Protein 3AHU (pdb70)

Radius of gyration: 18.05 Å; Cα contacts (8 Å, |Δi|>4): 441; chains: 3; bounding box: 58×35×24 Å

Nearest PDB structures (foldseek):
  3ahu-assembly1_B  TM=9.998E-01  e=1.181E-10  Bacillus subtilis
  6gwk-assembly1_C  TM=9.767E-01  e=4.363E-08  Caulobacter vibrioides CB15
  7og8-assembly1_A  TM=9.798E-01  e=1.655E-07  Neisseria meningitidis FAM18
  6gwk-assembly3_O  TM=9.754E-01  e=1.753E-07  Caulobacter vibrioides CB15
  7oh8-assembly1_B  TM=9.848E-01  e=3.515E-07  Neisseria meningitidis

Sequence (198 aa):
NIQDQFLNQIRKENTYVTVFLLNGFQLRGQVKGFDNFTVLLESEGKQQLIYKHAISTFAPQKNVQLNIQDQFLNQIRKENTYVTVFLLNGFQLRGQVKGFDNFTVLLESEGKQQLIYKHAISTFAPQKNVQLNIQDQFLNQIRKENTYVTVFLLNGFQLRGQVKGFDNFTVLLESEGKQQLIYKHAISTFAPQKNVQL

InterPro domains:
  IPR005001 RNA-binding protein Hfq [MF_00436] (2-64)
  IPR005001 RNA-binding protein Hfq [PF17209] (6-69)
  IPR005001 RNA-binding protein Hfq [PTHR34772] (2-71)
  IPR005001 RNA-binding protein Hfq [TIGR02383] (5-64)
  IPR005001 RNA-binding protein Hfq [cd01716] (5-64)
  IPR010920 LSM domain superfamily [SSF50182] (5-63)
  IPR047575 Sm domain [PS52002] (8-68)

Structure (mmCIF, N/CA/C/O backbone):
data_3AHU
#
_entry.id   3AHU
#
_cell.length_a   91.921
_cell.length_b   92.504
_cell.length_c   114.918
_cell.angle_alpha   90.00
_cell.angle_beta   90.00
_cell.angle_gamma   90.00
#
_symmetry.space_group_name_H-M   'F 2 2 2'
#
loop_
_entity.id
_entity.type
_entity.pdbx_description
1 polymer 'Protein hfq'
2 polymer "5'-R(*AP*GP*AP*GP*AP*G)-3'"
3 water water
#
loop_
_atom_site.group_PDB
_atom_site.id
_atom_site.type_symbol
_atom_site.label_atom_id
_atom_site.label_alt_id
_atom_site.label_comp_id
_atom_site.label_asym_id
_atom_site.label_entity_id
_atom_site.label_seq_id
_atom_site.pdbx_PDB_ins_code
_atom_site.Cartn_x
_atom_site.Cartn_y
_atom_site.Cartn_z
_atom_site.occupancy
_atom_site.B_iso_or_equiv
_atom_site.auth_seq_id
_atom_site.auth_comp_id
_atom_site.auth_asym_id
_atom_site.auth_atom_id
_atom_site.pdbx_PDB_model_num
ATOM 1 N N . ASN A 1 10 ? -64.931 5.149 -2.564 1.00 52.97 5 ASN A N 1
ATOM 2 C CA . ASN A 1 10 ? -64.120 4.409 -3.584 1.00 51.71 5 ASN A CA 1
ATOM 3 C C . ASN A 1 10 ? -64.938 4.280 -4.834 1.00 51.74 5 ASN A C 1
ATOM 4 O O . ASN A 1 10 ? -65.916 3.576 -4.856 1.00 50.89 5 ASN A O 1
ATOM 9 N N . ILE A 1 11 ? -64.605 5.033 -5.875 1.00 51.53 6 ILE A N 1
ATOM 10 C CA . ILE A 1 11 ? -65.341 4.883 -7.116 1.00 50.28 6 ILE A CA 1
ATOM 11 C C . ILE A 1 11 ? -65.128 3.607 -7.898 1.00 48.85 6 ILE A C 1
ATOM 12 O O . ILE A 1 11 ? -66.117 3.015 -8.418 1.00 48.64 6 ILE A O 1
ATOM 17 N N . GLN A 1 12 ? -63.895 3.120 -7.950 1.00 45.85 7 GLN A N 1
ATOM 18 C CA . GLN A 1 12 ? -63.579 1.913 -8.686 1.00 43.09 7 GLN A CA 1
ATOM 19 C C . GLN A 1 12 ? -64.388 0.752 -8.238 1.00 43.52 7 GLN A C 1
ATOM 20 O O . GLN A 1 12 ? -64.869 0.006 -9.032 1.00 43.66 7 GLN A O 1
ATOM 26 N N . ASP A 1 13 ? -64.492 0.559 -6.950 1.00 42.39 8 ASP A N 1
ATOM 27 C CA . ASP A 1 13 ? -65.137 -0.625 -6.467 1.00 44.37 8 ASP A CA 1
ATOM 28 C C . ASP A 1 13 ? -66.640 -0.505 -6.589 1.00 45.51 8 ASP A C 1
ATOM 29 O O . ASP A 1 13 ? -67.303 -1.473 -6.751 1.00 44.84 8 ASP A O 1
ATOM 34 N N . GLN A 1 14 ? -67.159 0.698 -6.502 1.00 45.54 9 GLN A N 1
ATOM 35 C CA . GLN A 1 14 ? -68.555 0.916 -6.678 1.00 48.27 9 GLN A CA 1
ATOM 36 C C . GLN A 1 14 ? -68.851 0.669 -8.105 1.00 48.49 9 GLN A C 1
ATOM 37 O O . GLN A 1 14 ? -69.666 -0.130 -8.433 1.00 48.85 9 GLN A O 1
ATOM 43 N N . PHE A 1 15 ? -68.191 1.420 -8.954 1.00 47.66 10 PHE A N 1
ATOM 44 C CA . PHE A 1 15 ? -68.364 1.290 -10.391 1.00 48.40 10 PHE A CA 1
ATOM 45 C C . PHE A 1 15 ? -68.368 -0.138 -10.891 1.00 49.47 10 PHE A C 1
ATOM 46 O O . PHE A 1 15 ? -69.215 -0.499 -11.760 1.00 50.52 10 PHE A O 1
ATOM 54 N N . LEU A 1 16 ? -67.463 -0.930 -10.321 1.00 49.03 11 LEU A N 1
ATOM 55 C CA . LEU A 1 16 ? -67.215 -2.260 -10.708 1.00 49.02 11 LEU A CA 1
ATOM 56 C C . LEU A 1 16 ? -68.118 -3.255 -9.996 1.00 50.60 11 LEU A C 1
ATOM 57 O O . LEU A 1 16 ? -68.508 -4.295 -10.571 1.00 49.38 11 LEU A O 1
ATOM 62 N N . ASN A 1 17 ? -68.477 -2.989 -8.754 1.00 51.59 12 ASN A N 1
ATOM 63 C CA . ASN A 1 17 ? -69.491 -3.880 -8.225 1.00 54.78 12 ASN A CA 1
ATOM 64 C C . ASN A 1 17 ? -70.912 -3.666 -8.863 1.00 55.47 12 ASN A C 1
ATOM 65 O O . ASN A 1 17 ? -71.623 -4.649 -9.127 1.00 54.29 12 ASN A O 1
ATOM 70 N N . GLN A 1 18 ? -71.240 -2.411 -9.182 1.00 57.55 13 GLN A N 1
ATOM 71 C CA . GLN A 1 18 ? -72.486 -2.061 -9.896 1.00 60.86 13 GLN A CA 1
ATOM 72 C C . GLN A 1 18 ? -72.614 -2.682 -11.296 1.00 61.66 13 GLN A C 1
ATOM 73 O O . GLN A 1 18 ? -73.714 -2.974 -11.682 1.00 62.53 13 GLN A O 1
ATOM 79 N N . ILE A 1 19 ? -71.514 -2.870 -12.039 1.00 61.67 14 ILE A N 1
ATOM 80 C CA . ILE A 1 19 ? -71.581 -3.462 -13.373 1.00 61.82 14 ILE A CA 1
ATOM 81 C C . ILE A 1 19 ? -71.579 -4.997 -13.293 1.00 61.58 14 ILE A C 1
ATOM 82 O O . ILE A 1 19 ? -72.134 -5.721 -14.129 1.00 60.89 14 ILE A O 1
ATOM 87 N N . ARG A 1 20 ? -71.060 -5.476 -12.184 1.00 63.32 15 ARG A N 1
ATOM 88 C CA . ARG A 1 20 ? -71.097 -6.861 -11.913 1.00 64.43 15 ARG A CA 1
ATOM 89 C C . ARG A 1 20 ? -72.565 -7.315 -11.523 1.00 65.23 15 ARG A C 1
ATOM 90 O O . ARG A 1 20 ? -73.070 -8.332 -12.062 1.00 65.95 15 ARG A O 1
ATOM 98 N N . LYS A 1 21 ? -73.191 -6.534 -10.626 1.00 64.32 16 LYS A N 1
ATOM 99 C CA . LYS A 1 21 ? -74.576 -6.625 -10.201 1.00 65.52 16 LYS A CA 1
ATOM 100 C C . LYS A 1 21 ? -75.591 -6.523 -11.375 1.00 66.13 16 LYS A C 1
ATOM 101 O O . LYS A 1 21 ? -76.278 -7.484 -11.678 1.00 67.04 16 LYS A O 1
ATOM 107 N N . GLU A 1 22 ? -75.709 -5.333 -11.964 1.00 66.01 17 GLU A N 1
ATOM 108 C CA . GLU A 1 22 ? -76.433 -5.120 -13.203 1.00 66.35 17 GLU A CA 1
ATOM 109 C C . GLU A 1 22 ? -76.183 -6.075 -14.391 1.00 66.57 17 GLU A C 1
ATOM 110 O O . GLU A 1 22 ? -77.009 -6.109 -15.354 1.00 66.57 17 GLU A O 1
ATOM 116 N N . ASN A 1 23 ? -75.057 -6.811 -14.357 1.00 66.47 18 ASN A N 1
ATOM 117 C CA . ASN A 1 23 ? -74.631 -7.740 -15.428 1.00 65.50 18 ASN A CA 1
ATOM 118 C C . ASN A 1 23 ? -74.452 -7.030 -16.712 1.00 63.57 18 ASN A C 1
ATOM 119 O O . ASN A 1 23 ? -74.700 -7.552 -17.752 1.00 63.98 18 ASN A O 1
ATOM 124 N N . THR A 1 24 ? -74.034 -5.805 -16.610 1.00 62.33 19 THR A N 1
ATOM 125 C CA . THR A 1 24 ? -73.781 -4.947 -17.742 1.00 60.71 19 THR A CA 1
ATOM 126 C C . THR A 1 24 ? -72.695 -5.451 -18.720 1.00 60.67 19 THR A C 1
ATOM 127 O O . THR A 1 24 ? -71.762 -6.152 -18.358 1.00 61.80 19 THR A O 1
ATOM 131 N N . TYR A 1 25 ? -72.912 -5.159 -19.993 1.00 60.58 20 TYR A N 1
ATOM 132 C CA . TYR A 1 25 ? -71.960 -5.402 -21.079 1.00 59.74 20 TYR A CA 1
ATOM 133 C C . TYR A 1 25 ? -70.958 -4.212 -21.058 1.00 57.74 20 TYR A C 1
ATOM 134 O O . TYR A 1 25 ? -71.340 -3.045 -21.012 1.00 54.83 20 TYR A O 1
ATOM 143 N N . VAL A 1 26 ? -69.658 -4.517 -21.010 1.00 55.36 21 VAL A N 1
ATOM 144 C CA . VAL A 1 26 ? -68.760 -3.404 -20.880 1.00 53.94 21 VAL A CA 1
ATOM 145 C C . VAL A 1 26 ? -67.808 -3.687 -21.950 1.00 52.64 21 VAL A C 1
ATOM 146 O O . VAL A 1 26 ? -67.606 -4.846 -22.235 1.00 52.31 21 VAL A O 1
ATOM 150 N N . THR A 1 27 ? -67.290 -2.625 -22.586 1.00 51.65 22 THR A N 1
ATOM 151 C CA . THR A 1 27 ? -66.105 -2.759 -23.348 1.00 51.53 22 THR A CA 1
ATOM 152 C C . THR A 1 27 ? -64.918 -2.449 -22.376 1.00 49.29 22 THR A C 1
ATOM 153 O O . THR A 1 27 ? -64.950 -1.479 -21.608 1.00 49.39 22 THR A O 1
ATOM 157 N N . VAL A 1 28 ? -63.937 -3.339 -22.361 1.00 47.55 23 VAL A N 1
ATOM 158 C CA . VAL A 1 28 ? -62.694 -3.138 -21.674 1.00 45.98 23 VAL A CA 1
ATOM 159 C C . VAL A 1 28 ? -61.654 -2.918 -22.717 1.00 44.60 23 VAL A C 1
ATOM 160 O O . VAL A 1 28 ? -61.340 -3.851 -23.467 1.00 45.72 23 VAL A O 1
ATOM 164 N N . PHE A 1 29 ? -61.149 -1.708 -22.828 1.00 43.12 24 PHE A N 1
ATOM 165 C CA . PHE A 1 29 ? -60.036 -1.410 -23.706 1.00 42.80 24 PHE A CA 1
ATOM 166 C C . PHE A 1 29 ? -58.806 -1.703 -22.897 1.00 42.69 24 PHE A C 1
ATOM 167 O O . PHE A 1 29 ? -58.746 -1.280 -21.707 1.00 42.60 24 PHE A O 1
ATOM 175 N N . LEU A 1 30 ? -57.846 -2.391 -23.521 1.00 40.64 25 LEU A N 1
ATOM 176 C CA . LEU A 1 30 ? -56.627 -2.808 -22.891 1.00 41.42 25 LEU A CA 1
ATOM 177 C C . LEU A 1 30 ? -55.638 -1.718 -23.184 1.00 41.97 25 LEU A C 1
ATOM 178 O O . LEU A 1 30 ? -55.938 -0.786 -23.968 1.00 41.60 25 LEU A O 1
ATOM 183 N N . LEU A 1 31 ? -54.504 -1.788 -22.516 1.00 41.92 26 LEU A N 1
ATOM 184 C CA . LEU A 1 31 ? -53.417 -0.784 -22.758 1.00 44.49 26 LEU A CA 1
ATOM 185 C C . LEU A 1 31 ? -52.911 -0.810 -24.222 1.00 45.55 26 LEU A C 1
ATOM 186 O O . LEU A 1 31 ? -52.452 0.211 -24.755 1.00 45.03 26 LEU A O 1
ATOM 191 N N . ASN A 1 32 ? -52.983 -1.958 -24.881 1.00 47.32 27 ASN A N 1
ATOM 192 C CA . ASN A 1 32 ? -52.579 -2.003 -26.252 1.00 49.63 27 ASN A CA 1
ATOM 193 C C . ASN A 1 32 ? -53.602 -1.533 -27.285 1.00 52.04 27 ASN A C 1
ATOM 194 O O . ASN A 1 32 ? -53.261 -1.470 -28.475 1.00 54.32 27 ASN A O 1
ATOM 199 N N . GLY A 1 33 ? -54.855 -1.220 -26.865 1.00 52.07 28 GLY A N 1
ATOM 200 C CA . GLY A 1 33 ? -55.899 -0.834 -27.777 1.00 51.73 28 GLY A CA 1
ATOM 201 C C . GLY A 1 33 ? -56.896 -1.968 -27.941 1.00 52.94 28 GLY A C 1
ATOM 202 O O . GLY A 1 33 ? -58.027 -1.732 -28.431 1.00 53.57 28 GLY A O 1
ATOM 203 N N . PHE A 1 34 ? -56.517 -3.195 -27.537 1.00 51.12 29 PHE A N 1
ATOM 204 C CA . PHE A 1 34 ? -57.351 -4.323 -27.773 1.00 51.06 29 PHE A CA 1
ATOM 205 C C . PHE A 1 34 ? -58.652 -4.151 -27.091 1.00 52.29 29 PHE A C 1
ATOM 206 O O . PHE A 1 34 ? -58.678 -3.533 -26.076 1.00 54.06 29 PHE A O 1
ATOM 214 N N . GLN A 1 35 ? -59.732 -4.713 -27.586 1.00 53.14 30 GLN A N 1
ATOM 215 C CA . GLN A 1 35 ? -61.008 -4.532 -26.953 1.00 54.23 30 GLN A CA 1
ATOM 216 C C . GLN A 1 35 ? -61.650 -5.843 -26.597 1.00 55.71 30 GLN A C 1
ATOM 217 O O . GLN A 1 35 ? -61.710 -6.738 -27.401 1.00 56.81 30 GLN A O 1
ATOM 223 N N . LEU A 1 36 ? -62.138 -5.955 -25.385 1.00 54.50 31 LEU A N 1
ATOM 224 C CA . LEU A 1 36 ? -62.847 -7.121 -24.999 1.00 54.81 31 LEU A CA 1
ATOM 225 C C . LEU A 1 36 ? -64.190 -6.625 -24.611 1.00 54.98 31 LEU A C 1
ATOM 226 O O . LEU A 1 36 ? -64.357 -5.465 -24.399 1.00 54.38 31 LEU A O 1
ATOM 231 N N . ARG A 1 37 ? -65.123 -7.546 -24.508 1.00 54.10 32 ARG A N 1
ATOM 232 C CA . ARG A 1 37 ? -66.466 -7.266 -24.150 1.00 53.79 32 ARG A CA 1
ATOM 233 C C . ARG A 1 37 ? -67.042 -8.482 -23.460 1.00 52.10 32 ARG A C 1
ATOM 234 O O . ARG A 1 37 ? -66.746 -9.594 -23.806 1.00 51.82 32 ARG A O 1
ATOM 242 N N . GLY A 1 38 ? -67.850 -8.270 -22.450 1.00 50.09 33 GLY A N 1
ATOM 243 C CA . GLY A 1 38 ? -68.402 -9.381 -21.760 1.00 47.78 33 GLY A CA 1
ATOM 244 C C . GLY A 1 38 ? -68.907 -8.795 -20.507 1.00 47.92 33 GLY A C 1
ATOM 245 O O . GLY A 1 38 ? -69.158 -7.632 -20.415 1.00 48.44 33 GLY A O 1
ATOM 246 N N . GLN A 1 39 ? -69.044 -9.613 -19.514 1.00 47.90 34 GLN A N 1
ATOM 247 C CA . GLN A 1 39 ? -69.563 -9.083 -18.300 1.00 49.49 34 GLN A CA 1
ATOM 248 C C . GLN A 1 39 ? -68.605 -9.507 -17.187 1.00 47.81 34 GLN A C 1
ATOM 249 O O . GLN A 1 39 ? -67.990 -10.609 -17.194 1.00 47.99 34 GLN A O 1
ATOM 255 N N . VAL A 1 40 ? -68.491 -8.617 -16.242 1.00 47.51 35 VAL A N 1
ATOM 256 C CA . VAL A 1 40 ? -67.703 -8.863 -15.027 1.00 46.57 35 VAL A CA 1
ATOM 257 C C . VAL A 1 40 ? -68.285 -9.950 -14.099 1.00 46.09 35 VAL A C 1
ATOM 258 O O . VAL A 1 40 ? -69.315 -9.686 -13.514 1.00 44.54 35 VAL A O 1
ATOM 262 N N . LYS A 1 41 ? -67.582 -11.045 -13.820 1.00 45.28 36 LYS A N 1
ATOM 263 C CA . LYS A 1 41 ? -68.000 -11.955 -12.742 1.00 47.40 36 LYS A CA 1
ATOM 264 C C . LYS A 1 41 ? -67.400 -11.894 -11.322 1.00 47.00 36 LYS A C 1
ATOM 265 O O . LYS A 1 41 ? -67.752 -12.740 -10.470 1.00 46.21 36 LYS A O 1
ATOM 271 N N . GLY A 1 42 ? -66.528 -10.914 -11.063 1.00 47.69 37 GLY A N 1
ATOM 272 C CA . GLY A 1 42 ? -65.675 -10.850 -9.810 1.00 45.43 37 GLY A CA 1
ATOM 273 C C . GLY A 1 42 ? -64.502 -9.889 -10.115 1.00 45.59 37 GLY A C 1
ATOM 274 O O . GLY A 1 42 ? -64.154 -9.657 -11.289 1.00 44.41 37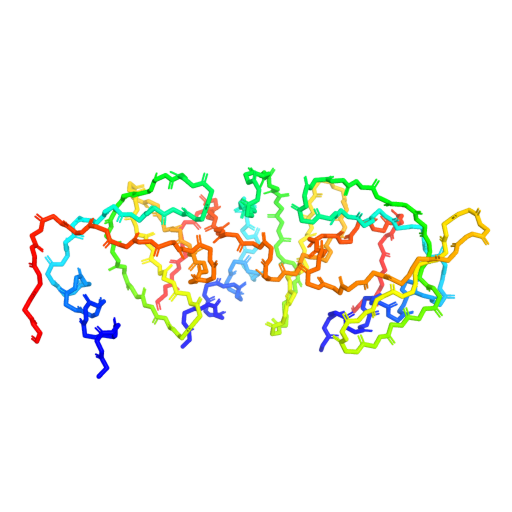 GLY A O 1
ATOM 275 N N . PHE A 1 43 ? -63.959 -9.325 -9.056 1.00 46.05 38 PHE A N 1
ATOM 276 C CA . PHE A 1 43 ? -62.706 -8.637 -9.071 1.00 44.86 38 PHE A CA 1
ATOM 277 C C . PHE A 1 43 ? -61.999 -8.745 -7.734 1.00 42.67 38 PHE A C 1
ATOM 278 O O . PHE A 1 43 ? -62.575 -9.110 -6.768 1.00 41.36 38 PHE A O 1
ATOM 286 N N . ASP A 1 44 ? -60.716 -8.477 -7.722 1.00 38.91 39 ASP A N 1
ATOM 287 C CA . ASP A 1 44 ? -59.983 -8.286 -6.502 1.00 35.93 39 ASP A CA 1
ATOM 288 C C . ASP A 1 44 ? -59.144 -7.044 -6.668 1.00 33.51 39 ASP A C 1
ATOM 289 O O . ASP A 1 44 ? -59.434 -6.276 -7.523 1.00 32.61 39 ASP A O 1
ATOM 294 N N . ASN A 1 45 ? -58.143 -6.829 -5.834 1.00 34.37 40 ASN A N 1
ATOM 295 C CA . ASN A 1 45 ? -57.388 -5.592 -5.902 1.00 34.42 40 ASN A CA 1
ATOM 296 C C . ASN A 1 45 ? -56.479 -5.547 -7.096 1.00 30.89 40 ASN A C 1
ATOM 297 O O . ASN A 1 45 ? -56.064 -4.526 -7.500 1.00 31.97 40 ASN A O 1
ATOM 302 N N . PHE A 1 46 ? -56.178 -6.678 -7.684 1.00 28.85 41 PHE A N 1
ATOM 303 C CA . PHE A 1 46 ? -55.286 -6.770 -8.821 1.00 29.92 41 PHE A CA 1
ATOM 304 C C . PHE A 1 46 ? -55.890 -7.235 -10.168 1.00 31.70 41 PHE A C 1
ATOM 305 O O . PHE A 1 46 ? -55.338 -6.991 -11.187 1.00 29.52 41 PHE A O 1
ATOM 313 N N . THR A 1 47 ? -57.000 -7.938 -10.129 1.00 28.48 42 THR A N 1
ATOM 314 C CA . THR A 1 47 ? -57.601 -8.595 -11.273 1.00 30.78 42 THR A CA 1
ATOM 315 C C . THR A 1 47 ? -59.148 -8.297 -11.415 1.00 32.90 42 THR A C 1
ATOM 316 O O . THR A 1 47 ? -59.822 -7.900 -10.416 1.00 30.89 42 THR A O 1
ATOM 320 N N . VAL A 1 48 ? -59.632 -8.423 -12.689 1.00 36.81 43 VAL A N 1
ATOM 321 C CA . VAL A 1 48 ? -61.049 -8.459 -13.133 1.00 37.07 43 VAL A CA 1
ATOM 322 C C . VAL A 1 48 ? -61.341 -9.871 -13.823 1.00 40.92 43 VAL A C 1
ATOM 323 O O . VAL A 1 48 ? -60.604 -10.337 -14.701 1.00 39.71 43 VAL A O 1
ATOM 327 N N . LEU A 1 49 ? 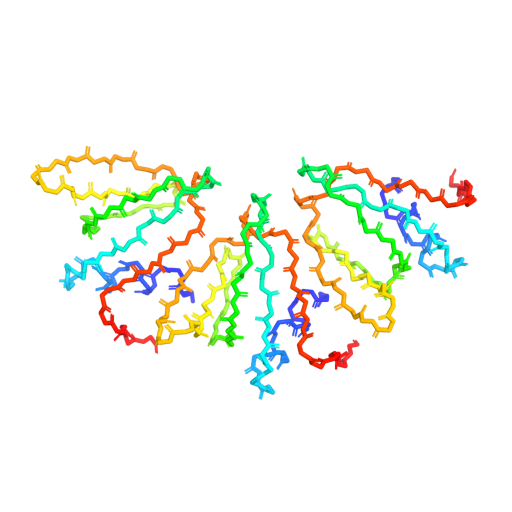-62.326 -10.625 -13.351 1.00 43.73 44 LEU A N 1
ATOM 328 C CA . LEU A 1 49 ? -62.790 -11.847 -14.130 1.00 46.59 44 LEU A CA 1
ATOM 329 C C . LEU A 1 49 ? -63.933 -11.453 -15.072 1.00 49.02 44 LEU A C 1
ATOM 330 O O . LEU A 1 49 ? -64.981 -10.902 -14.693 1.00 49.01 44 LEU A O 1
ATOM 335 N N . LEU A 1 50 ? -63.631 -11.579 -16.347 1.00 51.35 45 LEU A N 1
ATOM 336 C CA . LEU A 1 50 ? -64.586 -11.203 -17.349 1.00 54.86 45 LEU A CA 1
ATOM 337 C C . LEU A 1 50 ? -65.082 -12.488 -18.033 1.00 58.18 45 LEU A C 1
ATOM 338 O O . LEU A 1 50 ? -64.262 -13.347 -18.376 1.00 59.15 45 LEU A O 1
ATOM 343 N N . GLU A 1 51 ? -66.410 -12.653 -18.173 1.00 61.12 46 GLU A N 1
ATOM 344 C CA . GLU A 1 51 ? -66.966 -13.650 -19.147 1.00 63.58 46 GLU A CA 1
ATOM 345 C C . GLU A 1 51 ? -67.268 -12.928 -20.439 1.00 64.65 46 GLU A C 1
ATOM 346 O O . GLU A 1 51 ? -67.885 -11.839 -20.472 1.00 64.79 46 GLU A O 1
ATOM 352 N N . SER A 1 52 ? -66.738 -13.498 -21.493 1.00 66.25 47 SER A N 1
ATOM 353 C CA . SER A 1 52 ? -66.843 -12.971 -22.822 1.00 68.23 47 SER A CA 1
ATOM 354 C C . SER A 1 52 ? -67.064 -14.149 -23.733 1.00 68.83 47 SER A C 1
ATOM 355 O O . SER A 1 52 ? -66.139 -14.767 -24.195 1.00 68.64 47 SER A O 1
ATOM 358 N N . GLU A 1 53 ? -68.314 -14.468 -23.974 1.00 69.90 48 GLU A N 1
ATOM 359 C CA . GLU A 1 53 ? -68.634 -15.615 -24.791 1.00 71.41 48 GLU A CA 1
ATOM 360 C C . GLU A 1 53 ? -68.300 -16.878 -24.044 1.00 71.53 48 GLU A C 1
ATOM 361 O O . GLU A 1 53 ? -67.315 -17.503 -24.309 1.00 72.65 48 GLU A O 1
ATOM 367 N N . GLY A 1 54 ? -69.149 -17.222 -23.095 1.00 70.42 49 GLY A N 1
ATOM 368 C CA . GLY A 1 54 ? -68.979 -18.386 -22.277 1.00 68.12 49 GLY A CA 1
ATOM 369 C C . GLY A 1 54 ? -67.602 -18.609 -21.748 1.00 66.52 49 GLY A C 1
ATOM 370 O O . GLY A 1 54 ? -67.398 -19.521 -20.993 1.00 66.22 49 GLY A O 1
ATOM 371 N N . LYS A 1 55 ? -66.640 -17.801 -22.137 1.00 65.38 50 LYS A N 1
ATOM 372 C CA . LYS A 1 55 ? -65.329 -18.014 -21.561 1.00 64.87 50 LYS A CA 1
ATOM 373 C C . LYS A 1 55 ? -64.977 -17.018 -20.487 1.00 62.40 50 LYS A C 1
ATOM 374 O O . LYS A 1 55 ? -65.257 -15.857 -20.600 1.00 61.24 50 LYS A O 1
ATOM 380 N N . GLN A 1 56 ? -64.365 -17.516 -19.438 1.00 60.85 51 GLN A N 1
ATOM 381 C CA . GLN A 1 56 ? -63.802 -16.672 -18.358 1.00 59.89 51 GLN A CA 1
ATOM 382 C C . GLN A 1 56 ? -62.424 -16.178 -18.768 1.00 57.60 51 GLN A C 1
ATOM 383 O O . GLN A 1 56 ? -61.554 -17.021 -19.103 1.00 58.39 51 GLN A O 1
ATOM 389 N N . GLN A 1 57 ? -62.192 -14.867 -18.766 1.00 53.44 52 GLN A N 1
ATOM 390 C CA . GLN A 1 57 ? -60.787 -14.358 -18.857 1.00 50.82 52 GLN A CA 1
ATOM 391 C C . GLN A 1 57 ? -60.377 -13.548 -17.597 1.00 48.18 52 GLN A C 1
ATOM 392 O O . GLN A 1 57 ? -61.114 -12.646 -17.218 1.00 44.34 52 GLN A O 1
ATOM 398 N N . LEU A 1 58 ? -59.255 -13.936 -16.954 1.00 43.14 53 LEU A N 1
ATOM 399 C CA . LEU A 1 58 ? -58.701 -13.208 -15.794 1.00 40.28 53 LEU A CA 1
ATOM 400 C C . LEU A 1 58 ? -57.850 -12.137 -16.357 1.00 37.30 53 LEU A C 1
ATOM 401 O O . LEU A 1 58 ? -56.870 -12.475 -16.940 1.00 34.14 53 LEU A O 1
ATOM 406 N N . ILE A 1 59 ? -58.255 -10.877 -16.251 1.00 36.16 54 ILE A N 1
ATOM 407 C CA . ILE A 1 59 ? -57.451 -9.744 -16.779 1.00 35.36 54 ILE A CA 1
ATOM 408 C C . ILE A 1 59 ? -56.774 -9.074 -15.546 1.00 35.05 54 ILE A C 1
ATOM 409 O O . ILE A 1 59 ? -57.469 -8.759 -14.593 1.00 35.79 54 ILE A O 1
ATOM 414 N N . TYR A 1 60 ? -55.528 -8.696 -15.647 1.00 33.84 55 TYR A N 1
ATOM 415 C CA . TYR A 1 60 ? -54.907 -7.861 -14.646 1.00 32.45 55 TYR A CA 1
ATOM 416 C C . TYR A 1 60 ? -55.315 -6.430 -14.766 1.00 31.34 55 TYR A C 1
ATOM 417 O O . TYR A 1 60 ? -55.346 -5.926 -15.829 1.00 31.60 55 TYR A O 1
ATOM 426 N N . LYS A 1 61 ? -55.596 -5.751 -13.674 1.00 29.45 56 LYS A N 1
ATOM 427 C CA . LYS A 1 61 ? -55.937 -4.300 -13.812 1.00 29.65 56 LYS A CA 1
ATOM 428 C C . LYS A 1 61 ? -54.826 -3.509 -14.392 1.00 29.79 56 LYS A C 1
ATOM 429 O O . LYS A 1 61 ? -55.037 -2.516 -15.131 1.00 29.69 56 LYS A O 1
ATOM 435 N N . HIS A 1 62 ? -53.592 -3.982 -14.201 1.00 29.35 57 HIS A N 1
ATOM 436 C CA . HIS A 1 62 ? -52.445 -3.203 -14.821 1.00 27.32 57 HIS A CA 1
ATOM 437 C C . HIS A 1 62 ? -52.491 -3.290 -16.299 1.00 27.18 57 HIS A C 1
ATOM 438 O O . HIS A 1 62 ? -51.861 -2.488 -17.012 1.00 27.49 57 HIS A O 1
ATOM 445 N N . ALA A 1 63 ? -53.310 -4.181 -16.885 1.00 28.63 58 ALA A N 1
ATOM 446 C CA . ALA A 1 63 ? -53.277 -4.190 -18.384 1.00 28.67 58 ALA A CA 1
ATOM 447 C C . ALA A 1 63 ? -54.498 -3.443 -18.972 1.00 29.05 58 ALA A C 1
ATOM 448 O O . ALA A 1 63 ? -54.729 -3.506 -20.160 1.00 29.31 58 ALA A O 1
ATOM 450 N N . ILE A 1 64 ? -55.371 -2.964 -18.110 1.00 29.65 59 ILE A N 1
ATOM 451 C CA . ILE A 1 64 ? -56.606 -2.270 -18.495 1.00 31.91 59 ILE A CA 1
ATOM 452 C C . ILE A 1 64 ? -56.391 -0.816 -18.552 1.00 31.62 59 ILE A C 1
ATOM 453 O O . ILE A 1 64 ? -55.673 -0.209 -17.696 1.00 33.61 59 ILE A O 1
ATOM 458 N N . SER A 1 65 ? -56.930 -0.224 -19.605 1.00 32.65 60 SER A N 1
ATOM 459 C CA . SER A 1 65 ? -56.979 1.187 -19.766 1.00 36.35 60 SER A CA 1
ATOM 460 C C . SER A 1 65 ? -58.357 1.828 -19.213 1.00 38.41 60 SER A C 1
ATOM 461 O O . SER A 1 65 ? -58.362 2.719 -18.270 1.00 35.99 60 SER A O 1
ATOM 464 N N . THR A 1 66 ? -59.488 1.351 -19.805 1.00 40.47 61 THR A N 1
ATOM 465 C CA . THR A 1 66 ? -60.835 2.000 -19.714 1.00 40.72 61 THR A CA 1
ATOM 466 C C . THR A 1 66 ? -61.909 0.904 -19.709 1.00 40.94 61 THR A C 1
ATOM 467 O O . THR A 1 66 ? -61.799 -0.053 -20.462 1.00 39.21 61 THR A O 1
ATOM 471 N N . PHE A 1 67 ? -62.882 0.992 -18.806 1.00 42.25 62 PHE A N 1
ATOM 472 C CA . PHE A 1 67 ? -64.082 0.146 -18.864 1.00 44.01 62 PHE A CA 1
ATOM 473 C C . PHE A 1 67 ? -65.163 1.060 -19.459 1.00 47.28 62 PHE A C 1
ATOM 474 O O . PHE A 1 67 ? -65.467 2.071 -18.847 1.00 46.82 62 PHE A O 1
ATOM 482 N N . ALA A 1 68 ? -65.703 0.747 -20.652 1.00 49.82 63 ALA A N 1
ATOM 483 C CA . ALA A 1 68 ? -66.869 1.599 -21.257 1.00 51.30 63 ALA A CA 1
ATOM 484 C C . ALA A 1 68 ? -68.115 0.720 -21.180 1.00 53.03 63 ALA A C 1
ATOM 485 O O . ALA A 1 68 ? -68.197 -0.361 -21.878 1.00 52.77 63 ALA A O 1
ATOM 487 N N . PRO A 1 69 ? -69.006 1.054 -20.268 1.00 54.47 64 PRO A N 1
ATOM 488 C CA . PRO A 1 69 ? -70.137 0.200 -19.997 1.00 56.57 64 PRO A CA 1
ATOM 489 C C . PRO A 1 69 ? -71.265 0.582 -20.941 1.00 57.83 64 PRO A C 1
ATOM 490 O O . PRO A 1 69 ? -71.167 1.584 -21.598 1.00 58.08 64 PRO A O 1
ATOM 494 N N . GLN A 1 70 ? -72.309 -0.223 -21.016 1.00 60.06 65 GLN A N 1
ATOM 495 C CA . GLN A 1 70 ? -73.395 0.032 -21.963 1.00 62.72 65 GLN A CA 1
ATOM 496 C C . GLN A 1 70 ? -74.527 0.877 -21.434 1.00 64.18 65 GLN A C 1
ATOM 497 O O . GLN A 1 70 ? -75.098 1.646 -22.176 1.00 65.46 65 GLN A O 1
A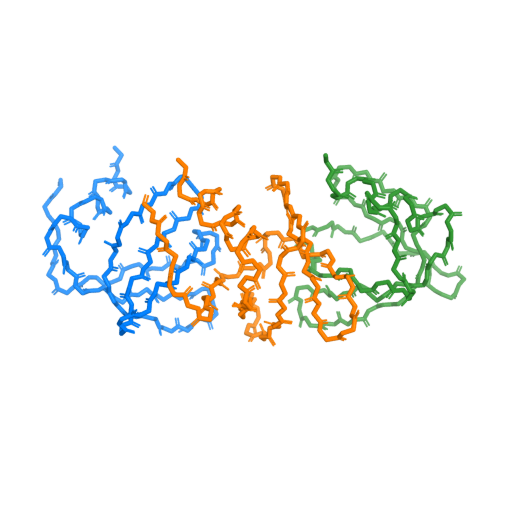TOM 503 N N . LYS A 1 71 ? -74.823 0.780 -20.152 1.00 65.67 66 LYS A N 1
ATOM 504 C CA . LYS A 1 71 ? -75.617 1.812 -19.531 1.00 67.31 66 LYS A CA 1
ATOM 505 C C . LYS A 1 71 ? -74.810 2.375 -18.389 1.00 68.27 66 LYS A C 1
ATOM 506 O O . LYS A 1 71 ? -74.218 1.638 -17.638 1.00 67.65 66 LYS A O 1
ATOM 512 N N . ASN A 1 72 ? -74.774 3.696 -18.326 1.00 69.02 67 ASN A N 1
ATOM 513 C CA . ASN A 1 72 ? -74.075 4.448 -17.323 1.00 69.40 67 ASN A CA 1
ATOM 514 C C . ASN A 1 72 ? -74.415 3.812 -15.971 1.00 70.16 67 ASN A C 1
ATOM 515 O O . ASN A 1 72 ? 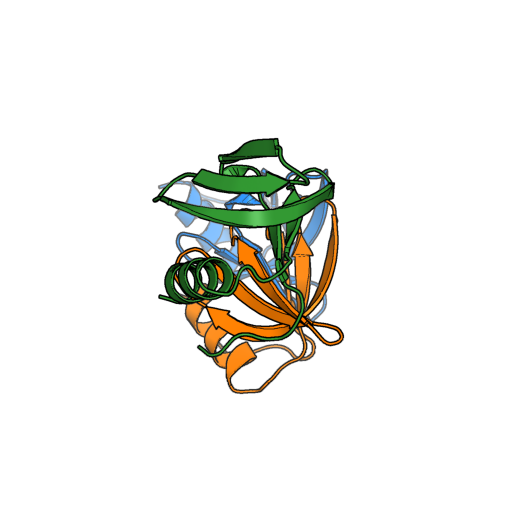-75.380 3.054 -15.907 1.00 70.16 67 ASN A O 1
ATOM 520 N N . VAL A 1 73 ? -73.607 4.048 -14.926 1.00 71.40 68 VAL A N 1
ATOM 521 C CA . VAL A 1 73 ? -73.768 3.377 -13.585 1.00 72.46 68 VAL A CA 1
ATOM 522 C C . VAL A 1 73 ? -74.161 4.3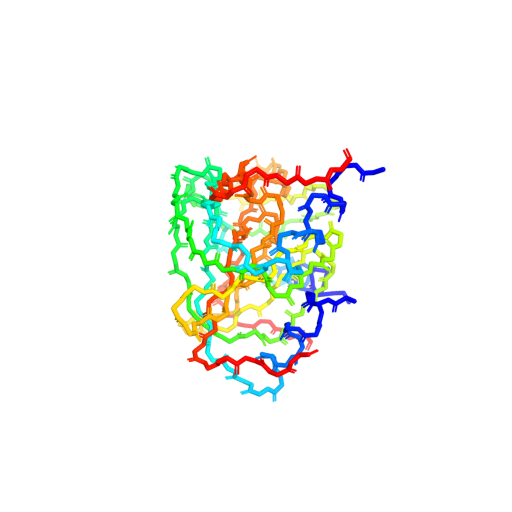90 -12.515 1.00 73.58 68 VAL A C 1
ATOM 523 O O . VAL A 1 73 ? -73.764 5.550 -12.622 1.00 74.13 68 VAL A O 1
ATOM 527 N N . GLN A 1 74 ? -74.932 3.959 -11.497 1.00 74.69 69 GLN A N 1
ATOM 528 C CA . GLN A 1 74 ? -75.318 4.814 -10.329 1.00 75.19 69 GLN A CA 1
ATOM 529 C C . GLN A 1 74 ? -74.355 4.700 -9.162 1.00 75.02 69 GLN A C 1
ATOM 530 O O . GLN A 1 74 ? -74.287 3.647 -8.536 1.00 74.64 69 GLN A O 1
ATOM 536 N N . LEU A 1 75 ? -73.678 5.798 -8.822 1.00 75.44 70 LEU A N 1
ATOM 537 C CA . LEU A 1 75 ? -72.711 5.821 -7.695 1.00 75.89 70 LEU A CA 1
ATOM 538 C C . LEU A 1 75 ? -72.560 7.187 -6.941 1.00 75.66 70 LEU A C 1
ATOM 539 O O . LEU A 1 75 ? -72.769 8.201 -7.640 1.00 74.60 70 LEU A O 1
ATOM 544 N N . ASN B 1 10 ? -59.784 -13.353 -2.784 1.00 50.16 5 ASN B N 1
ATOM 545 C CA . ASN B 1 10 ? -58.791 -13.370 -3.834 1.00 49.39 5 ASN B CA 1
ATOM 546 C C . ASN B 1 10 ? -59.238 -14.282 -5.043 1.00 48.91 5 ASN B C 1
ATOM 547 O O . ASN B 1 10 ? -59.013 -15.399 -5.053 1.00 49.15 5 ASN B O 1
ATOM 552 N N . ILE B 1 11 ? -59.835 -13.752 -6.068 1.00 47.68 6 ILE B N 1
ATOM 553 C CA . ILE B 1 11 ? -59.975 -14.502 -7.299 1.00 48.10 6 ILE B CA 1
ATOM 554 C C . ILE B 1 11 ? -58.659 -14.958 -7.928 1.00 46.36 6 ILE B C 1
ATOM 555 O O . ILE B 1 11 ? -58.548 -16.096 -8.353 1.00 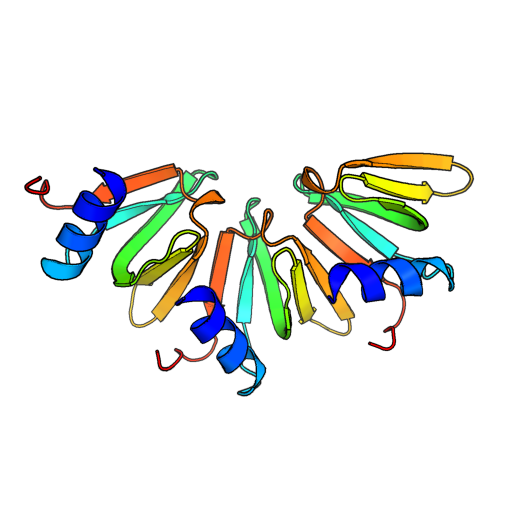44.29 6 ILE B O 1
ATOM 560 N N . GLN B 1 12 ? -57.691 -14.074 -8.054 1.00 43.55 7 GLN B N 1
ATOM 561 C CA . GLN B 1 12 ? -56.502 -14.380 -8.799 1.00 42.43 7 GLN B CA 1
ATOM 562 C C . GLN B 1 12 ? -55.928 -15.667 -8.324 1.00 42.97 7 GLN B C 1
ATOM 563 O O . GLN B 1 12 ? -55.526 -16.488 -9.084 1.00 44.19 7 GLN B O 1
ATOM 569 N N . ASP B 1 13 ? -55.857 -15.823 -7.030 1.00 42.57 8 ASP B N 1
ATOM 570 C CA . ASP B 1 13 ? -55.254 -16.994 -6.490 1.00 43.67 8 ASP B CA 1
ATOM 571 C C . ASP B 1 13 ? -56.137 -18.237 -6.609 1.00 44.20 8 ASP B C 1
ATOM 572 O O . ASP B 1 13 ? -55.654 -19.300 -6.833 1.00 43.49 8 ASP B O 1
ATOM 577 N N . GLN B 1 14 ? -57.436 -18.066 -6.499 1.00 44.74 9 GLN B N 1
ATOM 578 C CA . GLN B 1 14 ? -58.372 -19.129 -6.791 1.00 48.09 9 GLN B CA 1
ATOM 579 C C . GLN B 1 14 ? -58.105 -19.575 -8.207 1.00 48.63 9 GLN B C 1
ATOM 580 O O . GLN B 1 14 ? -57.551 -20.615 -8.456 1.00 49.65 9 GLN B O 1
ATOM 586 N N . PHE B 1 15 ? -58.473 -18.735 -9.139 1.00 48.35 10 PHE B N 1
ATOM 587 C CA . PHE B 1 15 ? -58.219 -18.987 -10.530 1.00 48.23 10 PHE B CA 1
ATOM 588 C C . PHE B 1 15 ? -56.942 -19.785 -10.786 1.00 49.05 10 PHE B C 1
ATOM 589 O O . PHE B 1 15 ? -57.009 -20.990 -11.208 1.00 50.06 10 PHE B O 1
ATOM 597 N N . LEU B 1 16 ? -55.789 -19.170 -10.521 1.00 47.24 11 LEU B N 1
ATOM 598 C CA . LEU B 1 16 ? -54.465 -19.752 -10.784 1.00 46.38 11 LEU B CA 1
ATOM 599 C C . LEU B 1 16 ? -54.056 -21.050 -10.079 1.00 47.10 11 LEU B C 1
ATOM 600 O O . LEU B 1 16 ? -53.351 -21.912 -10.677 1.00 43.17 11 LEU B O 1
ATOM 605 N N . ASN B 1 17 ? -54.380 -21.180 -8.804 1.00 49.81 12 ASN B N 1
ATOM 606 C CA . ASN B 1 17 ? -54.159 -22.506 -8.147 1.00 54.41 12 ASN B CA 1
ATOM 607 C C . ASN B 1 17 ? -54.993 -23.710 -8.730 1.00 54.93 12 ASN B C 1
ATOM 608 O O . ASN B 1 17 ? -54.583 -24.865 -8.616 1.00 55.39 12 ASN B O 1
ATOM 613 N N . GLN B 1 18 ? -56.156 -23.437 -9.281 1.00 56.11 13 GLN B N 1
ATOM 614 C CA . GLN B 1 18 ? -56.969 -24.474 -9.851 1.00 58.39 13 GLN B CA 1
ATOM 615 C C . GLN B 1 18 ? -56.363 -24.829 -11.159 1.00 59.00 13 GLN B C 1
ATOM 616 O O . GLN B 1 18 ? -56.003 -25.955 -11.365 1.00 58.85 13 GLN B O 1
ATOM 622 N N . ILE B 1 19 ? -56.229 -23.832 -12.015 1.00 58.62 14 ILE B N 1
ATOM 623 C CA . ILE B 1 19 ? -55.623 -23.976 -13.300 1.00 59.14 14 ILE B CA 1
ATOM 624 C C . ILE B 1 19 ? -54.307 -24.690 -13.078 1.00 60.24 14 ILE B C 1
ATOM 625 O O . ILE B 1 19 ? -53.770 -25.326 -13.932 1.00 59.90 14 ILE B O 1
ATOM 630 N N . ARG B 1 20 ? -53.797 -24.624 -11.886 1.00 60.87 15 ARG B N 1
ATOM 631 C CA . ARG B 1 20 ? -52.540 -25.293 -11.630 1.00 62.75 15 ARG B CA 1
ATOM 632 C C . ARG B 1 20 ? -52.726 -26.743 -11.240 1.00 63.71 15 ARG B C 1
ATOM 633 O O . ARG B 1 20 ? -51.956 -27.588 -11.646 1.00 62.41 15 ARG B O 1
ATOM 641 N N . LYS B 1 21 ? -53.731 -27.038 -10.438 1.00 63.88 16 LYS B N 1
ATOM 642 C CA . LYS B 1 21 ? -53.829 -28.396 -9.973 1.00 66.32 16 LYS B CA 1
ATOM 643 C C . LYS B 1 21 ? -54.765 -29.293 -10.792 1.00 65.88 16 LYS B C 1
ATOM 644 O O . LYS B 1 21 ? -54.796 -30.467 -10.600 1.00 67.23 16 LYS B O 1
ATOM 650 N N . GLU B 1 22 ? -55.476 -28.698 -11.733 1.00 65.05 17 GLU B N 1
ATOM 651 C CA . GLU B 1 22 ? -56.277 -29.369 -12.724 1.00 64.72 17 GLU B CA 1
ATOM 652 C C . GLU B 1 22 ? -55.533 -29.382 -14.037 1.00 64.43 17 GLU B C 1
ATOM 653 O O . GLU B 1 22 ? -56.085 -29.707 -15.066 1.00 62.92 17 GLU B O 1
ATOM 659 N N . ASN B 1 23 ? -54.274 -28.982 -13.983 1.00 63.39 18 ASN B N 1
ATOM 660 C CA . ASN B 1 23 ? -53.354 -29.007 -15.147 1.00 62.69 18 ASN B CA 1
ATOM 661 C C . ASN B 1 23 ? -53.882 -28.453 -16.444 1.00 61.69 18 ASN B C 1
ATOM 662 O O . ASN B 1 23 ? -53.550 -28.927 -17.517 1.00 61.92 18 ASN B O 1
ATOM 667 N N . THR B 1 24 ? -54.744 -27.448 -16.320 1.00 60.76 19 THR B N 1
ATOM 668 C CA . THR B 1 24 ? -55.439 -26.880 -17.438 1.00 59.01 19 THR B CA 1
ATOM 669 C C . THR B 1 24 ? -54.407 -26.274 -18.373 1.00 58.96 19 THR B C 1
ATOM 670 O O . THR B 1 24 ? -53.316 -25.747 -17.960 1.00 59.63 19 THR B O 1
ATOM 674 N N . TYR B 1 25 ? -54.697 -26.384 -19.647 1.00 56.45 20 TYR B N 1
ATOM 675 C CA . TYR B 1 25 ? -53.907 -25.649 -20.573 1.00 54.19 20 TYR B CA 1
ATOM 676 C C . TYR B 1 25 ? -54.444 -24.189 -20.580 1.00 53.31 20 TYR B C 1
ATOM 677 O O . TYR B 1 25 ? -55.667 -23.928 -20.539 1.00 52.59 20 TYR B O 1
ATOM 686 N N . VAL B 1 26 ? -53.497 -23.260 -20.638 1.00 51.62 21 VAL B N 1
ATOM 687 C CA . VAL B 1 26 ? -53.858 -21.848 -20.589 1.00 49.19 21 VAL B CA 1
ATOM 688 C C . VAL B 1 26 ? -53.130 -21.142 -21.694 1.00 48.48 21 VAL B C 1
ATOM 689 O O . VAL B 1 26 ? -51.968 -21.341 -21.818 1.00 48.46 21 VAL B O 1
ATOM 693 N N . THR B 1 27 ? -53.801 -20.327 -22.514 1.00 47.51 22 THR B N 1
ATOM 694 C CA . THR B 1 27 ? -53.115 -19.155 -23.163 1.00 45.57 22 THR B CA 1
ATOM 695 C C . THR B 1 27 ? -52.892 -17.862 -22.255 1.00 44.02 22 THR B C 1
ATOM 696 O O . THR B 1 27 ? -53.812 -17.269 -21.665 1.00 43.29 22 THR B O 1
ATOM 700 N N . VAL B 1 28 ? -51.655 -17.392 -22.204 1.00 42.46 23 VAL B N 1
ATOM 701 C CA . VAL B 1 28 ? -51.368 -16.244 -21.457 1.00 40.09 23 VAL B CA 1
ATOM 702 C C . VAL B 1 28 ? -51.262 -15.216 -22.554 1.00 39.03 23 VAL B C 1
ATOM 703 O O . VAL B 1 28 ? -50.370 -15.313 -23.333 1.00 39.62 23 VAL B O 1
ATOM 707 N N . PHE B 1 29 ? -52.118 -14.214 -22.589 1.00 38.56 24 PHE B N 1
ATOM 708 C CA . PHE B 1 29 ? -51.875 -13.050 -23.423 1.00 39.48 24 PHE B CA 1
ATOM 709 C C . PHE B 1 29 ? -51.027 -12.025 -22.710 1.00 37.58 24 PHE B C 1
ATOM 710 O O . PHE B 1 29 ? -51.272 -11.697 -21.610 1.00 37.75 24 PHE B O 1
ATOM 718 N N . LEU B 1 30 ? -50.025 -11.509 -23.361 1.00 38.14 25 LEU B N 1
ATOM 719 C CA . LEU B 1 30 ? -49.176 -10.515 -22.760 1.00 39.70 25 LEU B CA 1
ATOM 720 C C . LEU B 1 30 ? -49.511 -9.075 -23.160 1.00 39.98 25 LEU B C 1
ATOM 721 O O . LEU B 1 30 ? -50.294 -8.848 -24.033 1.00 38.11 25 LEU B O 1
ATOM 726 N N . LEU B 1 31 ? -48.885 -8.115 -22.512 1.00 39.97 26 LEU B N 1
ATOM 727 C CA . LEU B 1 31 ? -49.144 -6.715 -22.777 1.00 41.34 26 LEU B CA 1
ATOM 728 C C . LEU B 1 31 ? -48.888 -6.360 -24.212 1.00 41.84 26 LEU B C 1
ATOM 729 O O . LEU B 1 31 ? -49.604 -5.606 -24.775 1.00 41.03 26 LEU B O 1
ATOM 734 N N . ASN B 1 32 ? -47.851 -6.897 -24.803 1.00 42.59 27 ASN B N 1
ATOM 735 C CA . ASN B 1 32 ? -47.602 -6.568 -26.189 1.00 43.37 27 ASN B CA 1
ATOM 736 C C . ASN B 1 32 ? -48.490 -7.222 -27.259 1.00 43.75 27 ASN B C 1
ATOM 737 O O . ASN B 1 32 ? -48.242 -6.989 -28.472 1.00 44.70 27 ASN B O 1
ATOM 742 N N . GLY B 1 33 ? -49.467 -8.068 -26.851 1.00 44.16 28 GLY B N 1
ATOM 743 C CA . GLY B 1 33 ? -50.117 -8.967 -27.759 1.00 44.29 28 GLY B CA 1
ATOM 744 C C . GLY B 1 33 ? -49.478 -10.391 -27.910 1.00 45.34 28 GLY B C 1
ATOM 745 O O . GLY B 1 33 ? -50.199 -11.294 -28.364 1.00 44.42 28 GLY B O 1
ATOM 746 N N . PHE B 1 34 ? -48.210 -10.655 -27.518 1.00 42.35 29 PHE B N 1
ATOM 747 C CA . PHE B 1 34 ? -47.805 -12.066 -27.673 1.00 43.43 29 PHE B CA 1
ATOM 748 C C . PHE B 1 34 ? -48.678 -13.072 -26.922 1.00 44.28 29 PHE B C 1
ATOM 749 O O . PHE B 1 34 ? -49.093 -12.795 -25.789 1.00 44.65 29 PHE B O 1
ATOM 757 N N . GLN B 1 35 ? -48.996 -14.231 -27.554 1.00 45.23 30 GLN B N 1
ATOM 758 C CA . GLN B 1 35 ? -49.755 -15.332 -26.938 1.00 46.66 30 GLN B CA 1
ATOM 759 C C . GLN B 1 35 ? -48.984 -16.627 -26.696 1.00 48.49 30 GLN B C 1
ATOM 760 O O . GLN B 1 35 ? -48.484 -17.297 -27.698 1.00 49.24 30 GLN B O 1
ATOM 766 N N . LEU B 1 36 ? -48.976 -17.065 -25.424 1.00 48.44 31 LEU B N 1
ATOM 767 C CA . LEU B 1 36 ? -48.122 -18.146 -24.930 1.00 49.07 31 LEU B CA 1
ATOM 768 C C . LEU B 1 36 ? -49.057 -19.204 -24.461 1.00 48.08 31 LEU B C 1
ATOM 769 O O . LEU B 1 36 ? -50.152 -18.934 -24.076 1.00 48.34 31 LEU B O 1
ATOM 774 N N . ARG B 1 37 ? -48.663 -20.443 -24.522 1.00 48.14 32 ARG B N 1
ATOM 775 C CA . ARG B 1 37 ? -49.587 -21.527 -24.205 1.00 47.15 32 ARG B CA 1
ATOM 776 C C . ARG B 1 37 ? -48.849 -22.539 -23.376 1.00 45.35 32 ARG B C 1
ATOM 777 O O . ARG B 1 37 ? -47.673 -22.821 -23.596 1.00 42.28 32 ARG B O 1
ATOM 785 N N . GLY B 1 38 ? -49.538 -23.028 -22.361 1.00 45.02 33 GLY B N 1
ATOM 786 C CA . GLY B 1 38 ? -48.822 -23.857 -21.412 1.00 43.43 33 GLY B CA 1
ATOM 787 C C . GLY B 1 38 ? -49.664 -24.251 -20.263 1.00 41.86 33 GLY B C 1
ATOM 788 O O . GLY B 1 38 ? -50.875 -24.064 -20.216 1.00 41.19 33 GLY B O 1
ATOM 789 N N . GLN B 1 39 ? -48.970 -24.803 -19.288 1.00 42.72 34 GLN B N 1
ATOM 790 C CA . GLN B 1 39 ? -49.576 -25.112 -17.994 1.00 43.41 34 GLN B CA 1
ATOM 791 C C . GLN B 1 39 ? -48.812 -24.397 -16.917 1.00 42.85 34 GLN B C 1
ATOM 792 O O . GLN B 1 39 ? -47.570 -24.321 -16.933 1.00 42.66 34 GLN B O 1
ATOM 798 N N . VAL B 1 40 ? -49.566 -23.927 -15.941 1.00 43.49 35 VAL B N 1
ATOM 799 C CA . VAL B 1 40 ? -48.969 -23.186 -14.803 1.00 44.06 35 VAL B CA 1
ATOM 800 C C . VAL B 1 40 ? -48.323 -24.183 -13.838 1.00 43.88 35 VAL B C 1
ATOM 801 O O . VAL B 1 40 ? -49.073 -24.887 -13.170 1.00 43.94 35 VAL B O 1
ATOM 805 N N . LYS B 1 41 ? -47.039 -24.223 -13.638 1.00 44.16 36 LYS B N 1
ATOM 806 C CA . LYS B 1 41 ? -46.616 -25.126 -12.605 1.00 47.26 36 LYS B CA 1
ATOM 807 C C . LYS B 1 41 ? -46.324 -24.491 -11.219 1.00 49.00 36 LYS B C 1
ATOM 808 O O . LYS B 1 41 ? -45.950 -25.192 -10.314 1.00 49.79 36 LYS B O 1
ATOM 814 N N . GLY B 1 42 ? -46.541 -23.184 -11.074 1.00 47.88 37 GLY B N 1
ATOM 815 C CA . GLY B 1 42 ? -46.100 -22.375 -9.892 1.00 46.30 37 GLY B CA 1
ATOM 816 C C . GLY B 1 42 ? -46.509 -20.913 -10.022 1.00 46.09 37 GLY B C 1
ATOM 817 O O . GLY B 1 42 ? -46.559 -20.344 -11.123 1.00 46.22 37 GLY B O 1
ATOM 818 N N . PHE B 1 43 ? -46.717 -20.280 -8.898 1.00 45.02 38 PHE B N 1
ATOM 819 C CA . PHE B 1 43 ? -46.862 -18.860 -8.866 1.00 44.95 38 PHE B CA 1
ATOM 820 C C . PHE B 1 43 ? -46.564 -18.251 -7.498 1.00 43.52 38 PHE B C 1
ATOM 821 O O . PHE B 1 43 ? -46.764 -18.854 -6.483 1.00 41.55 38 PHE B O 1
ATOM 829 N N . ASP B 1 44 ? -46.016 -17.052 -7.516 1.00 42.82 39 ASP B N 1
ATOM 830 C CA . ASP B 1 44 ? -45.874 -16.235 -6.340 1.00 40.27 39 ASP B CA 1
ATOM 831 C C . ASP B 1 44 ? -46.539 -14.907 -6.563 1.00 39.83 39 ASP B C 1
ATOM 832 O O . ASP B 1 44 ? -47.387 -14.805 -7.382 1.00 38.37 39 ASP B O 1
ATOM 837 N N . ASN B 1 45 ? -46.161 -13.906 -5.798 1.00 38.44 40 ASN B N 1
ATOM 838 C CA . ASN B 1 45 ? -46.856 -12.664 -5.841 1.00 35.72 40 ASN B CA 1
ATOM 839 C C . ASN B 1 45 ? -46.510 -11.939 -7.080 1.00 33.91 40 ASN B C 1
ATOM 840 O O . ASN B 1 45 ? -47.274 -11.185 -7.588 1.00 32.07 40 ASN B O 1
ATOM 845 N N . PHE B 1 46 ? -45.339 -12.207 -7.578 1.00 29.63 41 PHE B N 1
ATOM 846 C CA . PHE B 1 46 ? -44.845 -11.424 -8.754 1.00 29.92 41 PHE B CA 1
ATOM 847 C C . PHE B 1 46 ? -44.823 -12.157 -10.105 1.00 32.09 41 PHE B C 1
ATOM 848 O O . PHE B 1 46 ? -44.515 -11.537 -11.201 1.00 31.35 41 PHE B O 1
ATOM 856 N N . THR B 1 47 ? -44.803 -13.471 -10.014 1.00 32.50 42 THR B N 1
ATOM 857 C CA . THR B 1 47 ? -44.321 -14.251 -11.231 1.00 34.93 42 THR B CA 1
ATOM 858 C C . THR B 1 47 ? -45.231 -15.401 -11.359 1.00 36.59 42 THR B C 1
ATOM 859 O O . THR B 1 47 ? -45.845 -15.816 -10.397 1.00 37.28 42 THR B O 1
ATOM 863 N N . VAL B 1 48 ? -45.391 -15.856 -12.619 1.00 39.94 43 VAL B N 1
ATOM 864 C CA . VAL B 1 48 ? -46.080 -17.110 -12.967 1.00 39.03 43 VAL B CA 1
ATOM 865 C C . VAL B 1 48 ? -44.971 -18.092 -13.694 1.00 39.96 43 VAL B C 1
ATOM 866 O O . VAL B 1 48 ? -44.123 -17.713 -14.576 1.00 37.66 43 VAL B O 1
ATOM 870 N N . LEU B 1 49 ? -44.974 -19.326 -13.229 1.00 41.67 44 LEU B N 1
ATOM 871 C CA . LEU B 1 49 ? -44.121 -20.468 -13.842 1.00 42.92 44 LEU B CA 1
ATOM 872 C C . LEU B 1 49 ? -44.954 -21.248 -14.871 1.00 43.67 44 LEU B C 1
ATOM 873 O O . LEU B 1 49 ? -45.911 -21.900 -14.541 1.00 44.12 44 LEU B O 1
ATOM 878 N N . LEU B 1 50 ? -44.669 -21.062 -16.149 1.00 45.22 45 LEU B N 1
ATOM 879 C CA . LEU B 1 50 ? -45.477 -21.672 -17.229 1.00 46.72 45 LEU B CA 1
ATOM 880 C C . LEU B 1 50 ? -44.634 -22.835 -17.870 1.00 49.61 45 LEU B C 1
ATOM 881 O O . LEU B 1 50 ? -43.538 -22.595 -18.303 1.00 50.20 45 LEU B O 1
ATOM 886 N N . GLU B 1 51 ? -45.132 -24.086 -17.805 1.00 52.39 46 GLU B N 1
ATOM 887 C CA . GLU B 1 51 ? -44.720 -25.240 -18.731 1.00 54.21 46 GLU B CA 1
ATOM 888 C C . GLU B 1 51 ? -45.205 -24.936 -20.163 1.00 53.98 46 GLU B C 1
ATOM 889 O O . GLU B 1 51 ? -46.396 -25.077 -20.428 1.00 51.82 46 GLU B O 1
ATOM 895 N N . SER B 1 52 ? -44.374 -24.425 -21.063 1.00 55.77 47 SER B N 1
ATOM 896 C CA . SER B 1 52 ? -44.998 -23.985 -22.363 1.00 59.88 47 SER B CA 1
ATOM 897 C C . SER B 1 52 ? -44.148 -24.257 -23.536 1.00 62.17 47 SER B C 1
ATOM 898 O O . SER B 1 52 ? -43.116 -23.605 -23.670 1.00 62.41 47 SER B O 1
ATOM 901 N N . GLU B 1 53 ? -44.615 -25.199 -24.373 1.00 65.24 48 GLU B N 1
ATOM 902 C CA . GLU B 1 53 ? -43.905 -25.833 -25.527 1.00 67.32 48 GLU B CA 1
ATOM 903 C C . GLU B 1 53 ? -42.417 -26.290 -25.270 1.00 67.80 48 GLU B C 1
ATOM 904 O O . GLU B 1 53 ? -41.439 -25.682 -25.767 1.00 68.31 48 GLU B O 1
ATOM 910 N N . GLY B 1 54 ? -42.276 -27.367 -24.478 1.00 67.70 49 GLY B N 1
ATOM 911 C CA . GLY B 1 54 ? -40.978 -27.863 -24.022 1.00 67.60 49 GLY B CA 1
ATOM 912 C C . GLY B 1 54 ? -40.521 -27.226 -22.712 1.00 67.45 49 GLY B C 1
ATOM 913 O O . GLY B 1 54 ? -40.286 -27.954 -21.722 1.00 68.66 49 GLY B O 1
ATOM 914 N N . LYS B 1 55 ? -40.488 -25.875 -22.669 1.00 65.67 50 LYS B N 1
ATOM 915 C CA . LYS B 1 55 ? -39.737 -25.099 -21.661 1.00 64.32 50 LYS B CA 1
ATOM 916 C C . LYS B 1 55 ? -40.499 -24.611 -20.372 1.00 62.51 50 LYS B C 1
ATOM 917 O O . LYS B 1 55 ? -41.709 -24.453 -20.397 1.00 61.31 50 LYS B O 1
ATOM 923 N N . GLN B 1 56 ? -39.757 -24.427 -19.263 1.00 61.09 51 GLN B N 1
ATOM 924 C CA . GLN B 1 56 ? -40.232 -23.761 -18.001 1.00 58.57 51 GLN B CA 1
ATOM 925 C C . GLN B 1 56 ? -39.985 -22.311 -18.196 1.00 55.64 51 GLN B C 1
ATOM 926 O O . GLN B 1 56 ? -38.834 -21.952 -18.205 1.00 53.93 51 GLN B O 1
ATOM 932 N N . GLN B 1 57 ? -40.993 -21.477 -18.409 1.00 51.15 52 GLN B N 1
ATOM 933 C CA . GLN B 1 57 ? -40.717 -19.977 -18.525 1.00 48.22 52 GLN B CA 1
ATOM 934 C C . GLN B 1 57 ? -41.248 -19.217 -17.310 1.00 43.19 52 GLN B C 1
ATOM 935 O O . GLN B 1 57 ? -42.361 -19.448 -16.931 1.00 40.27 52 GLN B O 1
ATOM 941 N N . LEU B 1 58 ? -40.401 -18.439 -16.653 1.00 39.33 53 LEU B N 1
ATOM 942 C CA . LEU B 1 58 ? -40.885 -17.705 -15.509 1.00 37.43 53 LEU B CA 1
ATOM 943 C C . LEU B 1 58 ? -41.500 -16.388 -16.113 1.00 36.64 53 LEU B C 1
ATOM 944 O O . LEU B 1 58 ? -40.771 -15.599 -16.628 1.00 35.30 53 LEU B O 1
ATOM 949 N N . ILE B 1 59 ? -42.824 -16.258 -16.105 1.00 34.53 54 ILE B N 1
ATOM 950 C CA . ILE B 1 59 ? -43.461 -14.979 -16.584 1.00 34.45 54 ILE B CA 1
ATOM 951 C C . ILE B 1 59 ? -43.650 -13.869 -15.401 1.00 32.96 54 ILE B C 1
ATOM 952 O O . ILE B 1 59 ? -44.275 -14.199 -14.452 1.00 32.08 54 ILE B O 1
ATOM 957 N N . TYR B 1 60 ? -43.138 -12.622 -15.500 1.00 32.33 55 TYR B N 1
ATOM 958 C CA . TYR B 1 60 ? -43.571 -11.456 -14.544 1.00 31.07 55 TYR B CA 1
ATOM 959 C C . TYR B 1 60 ? -45.057 -11.148 -14.699 1.00 28.63 55 TYR B C 1
ATOM 960 O O . TYR B 1 60 ? -45.514 -10.908 -15.813 1.00 28.77 55 TYR B O 1
ATOM 969 N N . LYS B 1 61 ? -45.867 -11.271 -13.644 1.00 29.79 56 LYS B N 1
ATOM 970 C CA . LYS B 1 61 ? -47.274 -10.866 -13.713 1.00 29.69 56 LYS B CA 1
ATOM 971 C C . LYS B 1 61 ? -47.444 -9.514 -14.388 1.00 27.63 56 LYS B C 1
ATOM 972 O O . LYS B 1 61 ? -48.409 -9.327 -15.128 1.00 27.51 56 LYS B O 1
ATOM 978 N N . HIS B 1 62 ? -46.466 -8.607 -14.231 1.00 28.48 57 HIS B N 1
ATOM 979 C CA . HIS B 1 62 ? -46.583 -7.200 -14.737 1.00 29.78 57 HIS B CA 1
ATOM 980 C C . HIS B 1 62 ? -46.590 -7.214 -16.264 1.00 31.29 57 HIS B C 1
ATOM 981 O O . HIS B 1 62 ? -46.818 -6.160 -16.978 1.00 29.27 57 HIS B O 1
ATOM 988 N N . ALA B 1 63 ? -46.327 -8.395 -16.873 1.00 31.43 58 ALA B N 1
ATOM 989 C CA . ALA B 1 63 ? -46.201 -8.349 -18.345 1.00 29.02 58 ALA B CA 1
ATOM 990 C C . ALA B 1 63 ? -47.346 -9.112 -18.937 1.00 28.08 58 ALA B C 1
ATOM 991 O O . ALA B 1 63 ? -47.561 -9.208 -20.140 1.00 29.25 58 ALA B O 1
ATOM 993 N N . ILE B 1 64 ? -48.086 -9.679 -18.095 1.00 26.53 59 ILE B N 1
ATOM 994 C CA . ILE B 1 64 ? -49.281 -10.415 -18.456 1.00 30.15 59 ILE B CA 1
ATOM 995 C C . ILE B 1 64 ? -50.486 -9.429 -18.502 1.00 31.87 59 ILE B C 1
ATOM 996 O O . ILE B 1 64 ? -50.676 -8.544 -17.624 1.00 29.77 59 ILE B O 1
ATOM 1001 N N . SER B 1 65 ? -51.285 -9.609 -19.523 1.00 34.41 60 SER B N 1
ATOM 1002 C CA . SER B 1 65 ? -52.522 -8.895 -19.691 1.00 35.49 60 SER B CA 1
ATOM 1003 C C . SER B 1 65 ? -53.610 -9.847 -19.196 1.00 36.22 60 SER B C 1
ATOM 1004 O O . SER B 1 65 ? -54.425 -9.463 -18.380 1.00 35.93 60 SER B O 1
ATOM 1007 N N . THR B 1 66 ? -53.646 -11.089 -19.669 1.00 36.63 61 THR B N 1
ATOM 1008 C CA . THR B 1 66 ? -54.911 -11.959 -19.649 1.00 37.87 61 THR B CA 1
ATOM 1009 C C . THR B 1 66 ? -54.596 -13.500 -19.648 1.00 38.47 61 THR B C 1
ATOM 1010 O O . THR B 1 66 ? -53.725 -13.984 -20.381 1.00 40.15 61 THR B O 1
ATOM 1014 N N . PHE B 1 67 ? -55.316 -14.250 -18.814 1.00 39.98 62 PHE B N 1
ATOM 1015 C CA . PHE B 1 67 ? -55.327 -15.725 -18.841 1.00 42.37 62 PHE B CA 1
ATOM 1016 C C . PHE B 1 67 ? -56.581 -16.190 -19.459 1.00 44.18 62 PHE B C 1
ATOM 1017 O O . PHE B 1 67 ? -57.624 -15.915 -18.909 1.00 44.56 62 PHE B O 1
ATOM 1025 N N . ALA B 1 68 ? -56.475 -16.950 -20.553 1.00 44.68 63 ALA B N 1
ATOM 1026 C CA . ALA B 1 68 ? -57.634 -17.505 -21.218 1.00 47.47 63 ALA B CA 1
ATOM 1027 C C . ALA B 1 68 ? -57.603 -19.028 -21.059 1.00 50.93 63 ALA B C 1
ATOM 1028 O O . ALA B 1 68 ? -56.735 -19.751 -21.699 1.00 52.33 63 ALA B O 1
ATOM 1030 N N . PRO B 1 69 ? -58.421 -19.540 -20.126 1.00 53.17 64 PRO B N 1
ATOM 1031 C CA . PRO B 1 69 ? -58.166 -20.929 -19.786 1.00 56.53 64 PRO B CA 1
ATOM 1032 C C . PRO B 1 69 ? -58.757 -21.901 -20.911 1.00 59.82 64 PRO B C 1
ATOM 1033 O O . PRO B 1 69 ? -59.589 -21.460 -21.745 1.00 59.65 64 PRO B O 1
ATOM 1037 N N . GLN B 1 70 ? -58.255 -23.140 -20.996 1.00 63.46 65 GLN B N 1
ATOM 1038 C CA . GLN B 1 70 ? -58.780 -24.169 -22.000 1.00 67.50 65 GLN B CA 1
ATOM 1039 C C . GLN B 1 70 ? -60.198 -24.580 -21.599 1.00 69.01 65 GLN B C 1
ATOM 1040 O O . GLN B 1 70 ? -61.134 -24.623 -22.407 1.00 68.21 65 GLN B O 1
ATOM 1046 N N . LYS B 1 71 ? -60.366 -24.865 -20.316 1.00 72.10 66 LYS B N 1
ATOM 1047 C CA . LYS B 1 71 ? -61.716 -25.050 -19.784 1.00 74.72 66 LYS B CA 1
ATOM 1048 C C . LYS B 1 71 ? -61.902 -24.116 -18.590 1.00 75.57 66 LYS B C 1
ATOM 1049 O O . LYS B 1 71 ? -61.002 -23.978 -17.751 1.00 75.56 66 LYS B O 1
ATOM 1055 N N . ASN B 1 72 ? -63.046 -23.424 -18.604 1.00 76.45 67 ASN B N 1
ATOM 1056 C CA . ASN B 1 72 ? -63.476 -22.543 -17.547 1.00 77.02 67 ASN B CA 1
ATOM 1057 C C . ASN B 1 72 ? -63.393 -23.173 -16.138 1.00 78.21 67 ASN B C 1
ATOM 1058 O O . ASN B 1 72 ? -63.674 -24.366 -15.954 1.00 78.07 67 ASN B O 1
ATOM 1063 N N . VAL B 1 73 ? -62.978 -22.319 -15.179 1.00 79.38 68 VAL B N 1
ATOM 1064 C CA . VAL B 1 73 ? -62.516 -22.654 -13.839 1.00 80.09 68 VAL B CA 1
ATOM 1065 C C . VAL B 1 73 ? -63.696 -22.480 -12.887 1.00 80.51 68 VAL B C 1
ATOM 1066 O O . VAL B 1 73 ? -64.536 -21.582 -13.101 1.00 80.38 68 VAL B O 1
ATOM 1070 N N . GLN B 1 74 ? -63.753 -23.301 -11.829 1.00 80.80 69 GLN B N 1
ATOM 1071 C CA . GLN B 1 74 ? -64.818 -23.161 -10.812 1.00 81.16 69 GLN B CA 1
ATOM 1072 C C . GLN B 1 74 ? -64.457 -22.310 -9.561 1.00 81.14 69 GLN B C 1
ATOM 1073 O O . GLN B 1 74 ? -63.637 -22.730 -8.740 1.00 81.31 69 GLN B O 1
ATOM 1079 N N . LEU B 1 75 ? -65.107 -21.142 -9.416 1.00 81.06 70 LEU B N 1
ATOM 1080 C CA . LEU B 1 75 ? -64.657 -20.067 -8.494 1.00 80.73 70 LEU B CA 1
ATOM 1081 C C . LEU B 1 75 ? -65.685 -19.478 -7.483 1.00 80.89 70 LEU B C 1
ATOM 1082 O O . LEU B 1 75 ? -65.201 -18.918 -6.477 1.00 80.48 70 LEU B O 1
ATOM 1087 N N . ASN C 1 10 ? -41.405 -19.054 -2.635 1.00 50.92 5 ASN C N 1
ATOM 1088 C CA . ASN C 1 10 ? -40.979 -17.954 -3.563 1.00 50.16 5 ASN C CA 1
ATOM 1089 C C . ASN C 1 10 ? -40.257 -18.459 -4.819 1.00 49.53 5 ASN C C 1
ATOM 1090 O O . ASN C 1 10 ? -39.027 -18.716 -4.807 1.00 51.52 5 ASN C O 1
ATOM 1095 N N . ILE C 1 11 ? -40.991 -18.565 -5.919 1.00 48.22 6 ILE C N 1
ATOM 1096 C CA . ILE C 1 11 ? -40.446 -19.124 -7.154 1.00 47.77 6 ILE C CA 1
ATOM 1097 C C . ILE C 1 11 ? -39.474 -18.292 -7.965 1.00 47.29 6 ILE C C 1
ATOM 1098 O O . ILE C 1 11 ? -38.311 -18.742 -8.369 1.00 47.64 6 ILE C O 1
ATOM 1103 N N . GLN C 1 12 ? -39.912 -17.072 -8.244 1.00 44.71 7 GLN C N 1
ATOM 1104 C CA . GLN C 1 12 ? -38.942 -16.095 -8.736 1.00 43.36 7 GLN C CA 1
ATOM 1105 C C . GLN C 1 12 ? -37.538 -16.273 -8.130 1.00 43.26 7 GLN C C 1
ATOM 1106 O O . GLN C 1 12 ? -36.513 -16.176 -8.826 1.00 43.36 7 GLN C O 1
ATOM 1112 N N . ASP C 1 13 ? -37.457 -16.253 -6.823 1.00 43.60 8 ASP C N 1
ATOM 1113 C CA . ASP C 1 13 ? -36.141 -16.184 -6.250 1.00 46.33 8 ASP C CA 1
ATOM 1114 C C . ASP C 1 13 ? -35.331 -17.545 -6.295 1.00 46.91 8 ASP C C 1
ATOM 1115 O O . ASP C 1 13 ? -34.130 -17.441 -6.325 1.00 45.87 8 ASP C O 1
ATOM 1120 N N . GLN C 1 14 ? -36.001 -18.721 -6.394 1.00 47.90 9 GLN C N 1
ATOM 1121 C CA . GLN C 1 14 ? -35.307 -20.087 -6.510 1.00 49.90 9 GLN C CA 1
ATOM 1122 C C . GLN C 1 14 ? -34.949 -20.203 -7.972 1.00 49.59 9 GLN C C 1
ATOM 1123 O O . GLN C 1 14 ? -33.829 -20.537 -8.297 1.00 52.01 9 GLN C O 1
ATOM 1129 N N . PHE C 1 15 ? -35.933 -19.953 -8.863 1.00 47.19 10 PHE C N 1
ATOM 1130 C CA . PHE C 1 15 ? -35.632 -19.718 -10.320 1.00 46.20 10 PHE C CA 1
ATOM 1131 C C . PHE C 1 15 ? -34.389 -18.871 -10.601 1.00 46.65 10 PHE C C 1
ATOM 1132 O O . PHE C 1 15 ? -33.402 -19.382 -11.123 1.00 48.17 10 PHE C O 1
ATOM 1140 N N . LEU C 1 16 ? -34.342 -17.635 -10.142 1.00 46.73 11 LEU C N 1
ATOM 1141 C CA . LEU C 1 16 ? -33.239 -16.838 -10.502 1.00 49.42 11 LEU C CA 1
ATOM 1142 C C . LEU C 1 16 ? -31.928 -17.325 -9.860 1.00 52.44 11 LEU C C 1
ATOM 1143 O O . LEU C 1 16 ? -30.877 -17.260 -10.467 1.00 52.52 11 LEU C O 1
ATOM 1148 N N . ASN C 1 17 ? -31.959 -17.758 -8.623 1.00 56.51 12 ASN C N 1
ATOM 1149 C CA . ASN C 1 17 ? -30.689 -18.040 -7.930 1.00 60.60 12 ASN C CA 1
ATOM 1150 C C . ASN C 1 17 ? -30.059 -19.305 -8.583 1.00 62.19 12 ASN C C 1
ATOM 1151 O O . ASN C 1 17 ? -28.892 -19.309 -8.988 1.00 62.36 12 ASN C O 1
ATOM 1156 N N . GLN C 1 18 ? -30.894 -20.318 -8.740 1.00 64.37 13 GLN C N 1
ATOM 1157 C CA . GLN C 1 18 ? -30.533 -21.559 -9.439 1.00 66.61 13 GLN C CA 1
ATOM 1158 C C . GLN C 1 18 ? -30.022 -21.382 -10.902 1.00 67.54 13 GLN C C 1
ATOM 1159 O O . GLN C 1 18 ? -28.987 -22.006 -11.280 1.00 68.62 13 GLN C O 1
ATOM 1165 N N . ILE C 1 19 ? -30.693 -20.560 -11.743 1.00 67.00 14 ILE C N 1
ATOM 1166 C CA . ILE C 1 19 ? -30.139 -20.345 -13.088 1.00 66.03 14 ILE C CA 1
ATOM 1167 C C . ILE C 1 19 ? -28.851 -19.505 -13.004 1.00 66.20 14 ILE C C 1
ATOM 1168 O O . ILE C 1 19 ? -28.051 -19.439 -13.946 1.00 64.72 14 ILE C O 1
ATOM 1173 N N . ARG C 1 20 ? -28.604 -18.925 -11.836 1.00 66.79 15 ARG C N 1
ATOM 1174 C CA . ARG C 1 20 ? -27.414 -18.101 -11.654 1.00 67.90 15 ARG C CA 1
ATOM 1175 C C . ARG C 1 20 ? -26.171 -18.948 -11.256 1.00 69.27 15 ARG C C 1
ATOM 1176 O O . ARG C 1 20 ? -24.989 -18.539 -11.481 1.00 67.84 15 ARG C O 1
ATOM 1184 N N . LYS C 1 21 ? -26.473 -20.099 -10.646 1.00 70.94 16 LYS C N 1
ATOM 1185 C CA . LYS C 1 21 ? -25.451 -20.911 -9.984 1.00 72.74 16 LYS C CA 1
ATOM 1186 C C . LYS C 1 21 ? -24.893 -21.852 -11.015 1.00 73.21 16 LYS C C 1
ATOM 1187 O O . LYS C 1 21 ? -23.706 -22.104 -11.025 1.00 73.93 16 LYS C O 1
ATOM 1193 N N . GLU C 1 22 ? -25.765 -22.191 -11.963 1.00 72.73 17 GLU C N 1
ATOM 1194 C CA . GLU C 1 22 ? -25.573 -23.096 -13.056 1.00 72.29 17 GLU C CA 1
ATOM 1195 C C . GLU C 1 22 ? -25.339 -22.457 -14.436 1.00 72.37 17 GLU C C 1
ATOM 1196 O O . GLU C 1 22 ? -25.385 -23.161 -15.488 1.00 72.57 17 GLU C O 1
ATOM 1202 N N . ASN C 1 23 ? -25.142 -21.138 -14.434 1.00 71.79 18 ASN C N 1
ATOM 1203 C CA . ASN C 1 23 ? -24.911 -20.356 -15.634 1.00 71.59 18 ASN C CA 1
ATOM 1204 C C . ASN C 1 23 ? -25.779 -20.854 -16.767 1.00 70.81 18 ASN C C 1
ATOM 1205 O O . ASN C 1 23 ? -25.330 -20.930 -17.932 1.00 71.87 18 ASN C O 1
ATOM 1210 N N . THR C 1 24 ? -27.002 -21.235 -16.408 1.00 68.35 19 THR C N 1
ATOM 1211 C CA . THR C 1 24 ? -27.935 -21.638 -17.368 1.00 67.45 19 THR C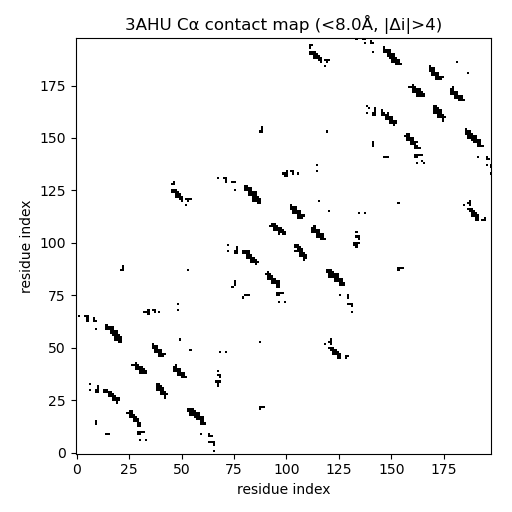 CA 1
ATOM 1212 C C . THR C 1 24 ? -27.919 -20.528 -18.425 1.00 66.92 19 THR C C 1
ATOM 1213 O O . THR C 1 24 ? -27.566 -19.358 -18.150 1.00 67.69 19 THR C O 1
ATOM 1217 N N . TYR C 1 25 ? -28.144 -20.900 -19.668 1.00 66.14 20 TYR C N 1
ATOM 1218 C CA . TYR C 1 25 ? -28.205 -19.904 -20.685 1.00 65.83 20 TYR C CA 1
ATOM 1219 C C . TYR C 1 25 ? -29.626 -19.569 -20.720 1.00 63.16 20 TYR C C 1
ATOM 1220 O O . TYR C 1 25 ? -30.475 -20.446 -20.588 1.00 62.96 20 TYR C O 1
ATOM 1229 N N . VAL C 1 26 ? -29.909 -18.294 -20.809 1.00 60.10 21 VAL C N 1
ATOM 1230 C CA . VAL C 1 26 ? -31.324 -17.933 -20.592 1.00 57.40 21 VAL C CA 1
ATOM 1231 C C . VAL C 1 26 ? -31.740 -17.010 -21.711 1.00 55.07 21 VAL C C 1
ATOM 1232 O O . VAL C 1 26 ? -30.995 -16.112 -22.083 1.00 53.77 21 VAL C O 1
ATOM 1236 N N . THR C 1 27 ? -32.915 -17.241 -22.300 1.00 54.83 22 THR C N 1
ATOM 1237 C CA . THR C 1 27 ? -33.483 -16.124 -23.113 1.00 54.49 22 THR C CA 1
ATOM 1238 C C . THR C 1 27 ? -34.350 -15.160 -22.187 1.00 53.20 22 THR C C 1
ATOM 1239 O O . THR C 1 27 ? -35.369 -15.584 -21.658 1.00 52.42 22 THR C O 1
ATOM 1243 N N . VAL C 1 28 ? -33.913 -13.914 -21.972 1.00 51.61 23 VAL C N 1
ATOM 1244 C CA . VAL C 1 28 ? -34.834 -12.883 -21.430 1.00 49.71 23 VAL C CA 1
ATOM 1245 C C . VAL C 1 28 ? -35.630 -12.154 -22.514 1.00 48.84 23 VAL C C 1
ATOM 1246 O O . VAL C 1 28 ? -35.076 -11.361 -23.277 1.00 47.93 23 VAL C O 1
ATOM 1250 N N . PHE C 1 29 ? -36.928 -12.326 -22.564 1.00 48.18 24 PHE C N 1
ATOM 1251 C CA . PHE C 1 29 ? -37.717 -11.507 -23.458 1.00 47.99 24 PHE C CA 1
ATOM 1252 C C . PHE C 1 29 ? -38.167 -10.219 -22.786 1.00 46.54 24 PHE C C 1
ATOM 1253 O O . PHE C 1 29 ? -38.738 -10.232 -21.751 1.00 46.64 24 PHE C O 1
ATOM 1261 N N . LEU C 1 30 ? -37.910 -9.094 -23.391 1.00 44.76 25 LEU C N 1
ATOM 1262 C CA . LEU C 1 30 ? -38.335 -7.842 -22.813 1.00 42.82 25 LEU C CA 1
ATOM 1263 C C . LEU C 1 30 ? -39.783 -7.542 -23.098 1.00 41.98 25 LEU C C 1
ATOM 1264 O O . LEU C 1 30 ? -40.380 -8.186 -23.898 1.00 37.28 25 LEU C O 1
ATOM 1269 N N . LEU C 1 31 ? -40.318 -6.537 -22.426 1.00 43.26 26 LEU C N 1
ATOM 1270 C CA . LEU C 1 31 ? -41.687 -6.112 -22.598 1.00 45.67 26 LEU C CA 1
ATOM 1271 C C . LEU C 1 31 ? -41.922 -5.723 -24.003 1.00 47.02 26 LEU C C 1
ATOM 1272 O O . LEU C 1 31 ? -42.977 -5.915 -24.502 1.00 48.91 26 LEU C O 1
ATOM 1277 N N . ASN C 1 32 ? -40.936 -5.136 -24.639 1.00 48.92 27 ASN C N 1
ATOM 1278 C CA . ASN C 1 32 ? -41.103 -4.656 -26.029 1.00 50.82 27 ASN C CA 1
ATOM 1279 C C . ASN C 1 32 ? -41.074 -5.796 -27.129 1.00 51.07 27 ASN C C 1
ATOM 1280 O O . ASN C 1 32 ? -41.286 -5.511 -28.291 1.00 53.30 27 ASN C O 1
ATOM 1285 N N . GLY C 1 33 ? -40.909 -7.042 -26.750 1.00 50.25 28 GLY C N 1
ATOM 1286 C CA . GLY C 1 33 ? -40.539 -8.055 -27.671 1.00 53.34 28 GLY C CA 1
ATOM 1287 C C . GLY C 1 33 ? -39.045 -8.327 -27.852 1.00 55.20 28 GLY C C 1
ATOM 1288 O O . GLY C 1 33 ? -38.673 -9.477 -28.077 1.00 57.34 28 GLY C O 1
ATOM 1289 N N . PHE C 1 34 ? -38.179 -7.316 -27.755 1.00 55.17 29 PHE C N 1
ATOM 1290 C CA . PHE C 1 34 ? -36.772 -7.533 -27.928 1.00 56.58 29 PHE C CA 1
ATOM 1291 C C . PHE C 1 34 ? -36.294 -8.679 -27.090 1.00 57.60 29 PHE C C 1
ATOM 1292 O O . PHE C 1 34 ? -36.642 -8.780 -25.908 1.00 57.89 29 PHE C O 1
ATOM 1300 N N . GLN C 1 35 ? -35.446 -9.538 -27.632 1.00 57.83 30 GLN C N 1
ATOM 1301 C CA . GLN C 1 35 ? -34.957 -10.640 -26.771 1.00 58.38 30 GLN C CA 1
ATOM 1302 C C . GLN C 1 35 ? -33.484 -10.738 -26.772 1.00 57.71 30 GLN C C 1
ATOM 1303 O O . GLN C 1 35 ? -32.879 -10.635 -27.815 1.00 59.88 30 GLN C O 1
ATOM 1309 N N . LEU C 1 36 ? -32.976 -11.102 -25.607 1.00 57.18 31 LEU C N 1
ATOM 1310 C CA . LEU C 1 36 ? -31.648 -10.960 -25.107 1.00 56.19 31 LEU C CA 1
ATOM 1311 C C . LEU C 1 36 ? -31.289 -12.349 -24.622 1.00 55.84 31 LEU C C 1
ATOM 1312 O O . LEU C 1 36 ? -32.137 -13.156 -24.272 1.00 55.51 31 LEU C O 1
ATOM 1317 N N . ARG C 1 37 ? -30.010 -12.640 -24.582 1.00 55.69 32 ARG C N 1
ATOM 1318 C CA . ARG C 1 37 ? -29.598 -14.000 -24.312 1.00 54.08 32 ARG C CA 1
ATOM 1319 C C . ARG C 1 37 ? -28.338 -14.032 -23.451 1.00 51.99 32 ARG C C 1
ATOM 1320 O O . ARG C 1 37 ? -27.449 -13.191 -23.582 1.00 49.13 32 ARG C O 1
ATOM 1328 N N . GLY C 1 38 ? -28.311 -14.930 -22.454 1.00 50.91 33 GLY C N 1
ATOM 1329 C CA . GLY C 1 38 ? -27.105 -14.861 -21.610 1.00 48.93 33 GLY C CA 1
ATOM 1330 C C . GLY C 1 38 ? -27.223 -15.595 -20.322 1.00 47.58 33 GLY C C 1
ATOM 1331 O O . GLY C 1 38 ? -27.945 -16.586 -20.169 1.00 47.44 33 GLY C O 1
ATOM 1332 N N . GLN C 1 39 ? -26.480 -15.076 -19.366 1.00 47.01 34 GLN C N 1
ATOM 1333 C CA . GLN C 1 39 ? -26.410 -15.728 -18.095 1.00 47.88 34 GLN C CA 1
ATOM 1334 C C . GLN C 1 39 ? -26.553 -14.709 -17.023 1.00 46.48 34 GLN C C 1
ATOM 1335 O O . GLN C 1 39 ? -25.953 -13.681 -17.104 1.00 44.12 34 GLN C O 1
ATOM 1341 N N . VAL C 1 40 ? -27.253 -15.076 -15.972 1.00 47.54 35 VAL C N 1
ATOM 1342 C CA . VAL C 1 40 ? -27.447 -14.214 -14.751 1.00 48.64 35 VAL C CA 1
ATOM 1343 C C . VAL C 1 40 ? -26.310 -14.381 -13.702 1.00 48.88 35 VAL C C 1
ATOM 1344 O O . VAL C 1 40 ? -26.314 -15.378 -12.993 1.00 50.09 35 VAL C O 1
ATOM 1348 N N . LYS C 1 41 ? -25.384 -13.394 -13.691 1.00 49.18 36 LYS C N 1
ATOM 1349 C CA . LYS C 1 41 ? -24.449 -12.997 -12.667 1.00 49.47 36 LYS C CA 1
ATOM 1350 C C . LYS C 1 41 ? -24.952 -12.579 -11.213 1.00 49.53 36 LYS C C 1
ATOM 1351 O O . LYS C 1 41 ? -24.097 -12.403 -10.262 1.00 48.75 36 LYS C O 1
ATOM 1357 N N . GLY C 1 42 ? -26.278 -12.316 -11.066 1.00 48.01 37 GLY C N 1
ATOM 1358 C CA . GLY C 1 42 ? -26.842 -11.763 -9.773 1.00 45.45 37 GLY C CA 1
ATOM 1359 C C . GLY C 1 42 ? -28.201 -11.102 -10.017 1.00 44.36 37 GLY C C 1
ATOM 1360 O O . GLY C 1 42 ? -28.602 -10.909 -11.173 1.00 43.57 37 GLY C O 1
ATOM 1361 N N . PHE C 1 43 ? -28.905 -10.750 -8.941 1.00 42.01 38 PHE C N 1
ATOM 1362 C CA . PHE C 1 43 ? -30.184 -10.117 -9.066 1.00 40.04 38 PHE C CA 1
ATOM 1363 C C . PHE C 1 43 ? -30.449 -9.457 -7.695 1.00 39.64 38 PHE C C 1
ATOM 1364 O O . PHE C 1 43 ? -29.718 -9.682 -6.683 1.00 40.25 38 PHE C O 1
ATOM 1372 N N . ASP C 1 44 ? -31.324 -8.471 -7.685 1.00 36.10 39 ASP C N 1
ATOM 1373 C CA . ASP C 1 44 ? -31.881 -7.968 -6.482 1.00 34.39 39 ASP C CA 1
ATOM 1374 C C . ASP C 1 44 ? -33.387 -7.766 -6.695 1.00 33.43 39 ASP C C 1
ATOM 1375 O O . ASP C 1 44 ? -33.993 -8.338 -7.644 1.00 33.49 39 ASP C O 1
ATOM 1380 N N . ASN C 1 45 ? -34.007 -7.080 -5.751 1.00 32.24 40 ASN C N 1
ATOM 1381 C CA . ASN C 1 45 ? -35.430 -6.725 -5.803 1.00 33.01 40 ASN C CA 1
ATOM 1382 C C . ASN C 1 45 ? -35.966 -6.146 -7.121 1.00 31.28 40 ASN C C 1
ATOM 1383 O O . ASN C 1 45 ? -37.068 -6.549 -7.647 1.00 31.86 40 ASN C O 1
ATOM 1388 N N . PHE C 1 46 ? -35.154 -5.323 -7.725 1.00 31.48 41 PHE C N 1
ATOM 1389 C CA . PHE C 1 46 ? -35.571 -4.492 -8.844 1.00 31.95 41 PHE C CA 1
ATOM 1390 C C . PHE C 1 46 ? -34.887 -4.859 -10.219 1.00 33.94 41 PHE C C 1
ATOM 1391 O O . PHE C 1 46 ? -35.373 -4.432 -11.240 1.00 29.30 41 PHE C O 1
ATOM 1399 N N . THR C 1 47 ? -33.764 -5.624 -10.212 1.00 33.99 42 THR C N 1
ATOM 1400 C CA . THR C 1 47 ? -32.802 -5.671 -11.358 1.00 34.61 42 THR C CA 1
ATOM 1401 C C . THR C 1 47 ? -32.165 -7.085 -11.476 1.00 35.89 42 THR C C 1
ATOM 1402 O 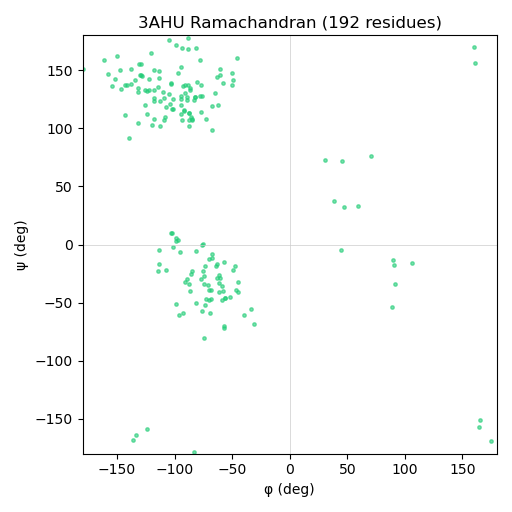O . THR C 1 47 ? -32.113 -7.826 -10.487 1.00 34.41 42 THR C O 1
ATOM 1406 N N . VAL C 1 48 ? -31.811 -7.488 -12.706 1.00 38.32 43 VAL C N 1
ATOM 1407 C CA . VAL C 1 48 ? -31.155 -8.733 -13.037 1.00 40.10 43 VAL C CA 1
ATOM 1408 C C . VAL C 1 48 ? -29.834 -8.318 -13.821 1.00 41.91 43 VAL C C 1
ATOM 1409 O O . VAL C 1 48 ? -29.903 -7.703 -14.852 1.00 42.12 43 VAL C O 1
ATOM 1413 N N . LEU C 1 49 ? -28.669 -8.546 -13.229 1.00 44.62 44 LEU C N 1
ATOM 1414 C CA . LEU C 1 49 ? -27.364 -8.486 -13.907 1.00 47.23 44 LEU C CA 1
ATOM 1415 C C . LEU C 1 49 ? -27.210 -9.723 -14.848 1.00 49.73 44 LEU C C 1
ATOM 1416 O O . LEU C 1 49 ? -27.184 -10.869 -14.429 1.00 50.86 44 LEU C O 1
ATOM 1421 N N . LEU C 1 50 ? -27.281 -9.459 -16.148 1.00 51.25 45 LEU C N 1
ATOM 1422 C CA . LEU C 1 50 ? -27.035 -10.434 -17.172 1.00 54.08 45 LEU C CA 1
ATOM 1423 C C . LEU C 1 50 ? -25.618 -10.146 -17.789 1.00 56.80 45 LEU C C 1
ATOM 1424 O O . LEU C 1 50 ? -25.275 -8.969 -18.112 1.00 56.45 45 LEU C O 1
ATOM 1429 N N . GLU C 1 51 ? -24.798 -11.218 -17.866 1.00 59.67 46 GLU C N 1
ATOM 1430 C CA . GLU C 1 51 ? -23.689 -11.273 -18.875 1.00 62.05 46 GLU C CA 1
ATOM 1431 C C . GLU C 1 51 ? -24.078 -11.707 -20.264 1.00 61.70 46 GLU C C 1
ATOM 1432 O O . GLU C 1 51 ? -24.692 -12.736 -20.501 1.00 60.66 46 GLU C O 1
ATOM 1438 N N . SER C 1 52 ? -23.714 -10.894 -21.212 1.00 63.10 47 SER C N 1
ATOM 1439 C CA . SER C 1 52 ? -24.134 -11.280 -22.527 1.00 65.21 47 SER C CA 1
ATOM 1440 C C . SER C 1 52 ? -22.974 -11.207 -23.494 1.00 65.80 47 SER C C 1
ATOM 1441 O O . SER C 1 52 ? -22.502 -10.103 -23.893 1.00 65.71 47 SER C O 1
ATOM 1444 N N . GLU C 1 53 ? -22.475 -12.398 -23.814 1.00 66.30 48 GLU C N 1
ATOM 1445 C CA . GLU C 1 53 ? -21.135 -12.544 -24.414 1.00 66.98 48 GLU C CA 1
ATOM 1446 C C . GLU C 1 53 ? -20.020 -11.490 -24.039 1.00 66.31 48 GLU C C 1
ATOM 1447 O O . GLU C 1 53 ? -19.642 -10.591 -24.820 1.00 65.41 48 GLU C O 1
ATOM 1453 N N . GLY C 1 54 ? -19.563 -11.639 -22.795 1.00 65.86 49 GLY C N 1
ATOM 1454 C CA . GLY C 1 54 ? -18.463 -10.884 -22.205 1.00 65.82 49 GLY C CA 1
ATOM 1455 C C . GLY C 1 54 ? -18.957 -9.638 -21.537 1.00 65.35 49 GLY C C 1
ATOM 1456 O O . GLY C 1 54 ? -18.241 -9.038 -20.717 1.00 65.64 49 GLY C O 1
ATOM 1457 N N . LYS C 1 55 ? -20.215 -9.309 -21.835 1.00 64.25 50 LYS C N 1
ATOM 1458 C CA . LYS C 1 55 ? -20.745 -7.955 -21.649 1.00 64.15 50 LYS C CA 1
ATOM 1459 C C . LYS C 1 55 ? -21.848 -7.848 -20.549 1.00 62.75 50 LYS C C 1
ATOM 1460 O O . LYS C 1 55 ? -22.612 -8.755 -20.334 1.00 62.01 50 LYS C O 1
ATOM 1466 N N . GLN C 1 56 ? -21.841 -6.740 -19.820 1.00 61.54 51 GLN C N 1
ATOM 1467 C CA . GLN C 1 56 ? -22.749 -6.556 -18.696 1.00 60.10 51 GLN C CA 1
ATOM 1468 C C . GLN C 1 56 ? -23.940 -5.687 -18.993 1.00 58.53 51 GLN C C 1
ATOM 1469 O O . GLN C 1 56 ? -23.851 -4.577 -19.538 1.00 58.20 51 GLN C O 1
ATOM 1475 N N . GLN C 1 57 ? -25.098 -6.256 -18.728 1.00 56.53 52 GLN C N 1
ATOM 1476 C CA . GLN C 1 57 ? -26.307 -5.433 -18.833 1.00 52.47 52 GLN C CA 1
ATOM 1477 C C . GLN C 1 57 ? -27.051 -5.521 -17.524 1.00 49.19 52 GLN C C 1
ATOM 1478 O O . GLN C 1 57 ? -27.311 -6.653 -17.083 1.00 46.63 52 GLN C O 1
ATOM 1484 N N . LEU C 1 58 ? -27.232 -4.343 -16.862 1.00 45.33 53 LEU C N 1
ATOM 1485 C CA . LEU C 1 58 ? -28.142 -4.251 -15.717 1.00 40.97 53 LEU C CA 1
ATOM 1486 C C . LEU C 1 58 ? -29.550 -4.008 -16.353 1.00 38.87 53 LEU C C 1
ATOM 1487 O O . LEU C 1 58 ? -29.738 -3.008 -16.940 1.00 36.47 53 LEU C O 1
ATOM 1492 N N . ILE C 1 59 ? -30.439 -5.009 -16.336 1.00 38.08 54 ILE C N 1
ATOM 1493 C CA . ILE C 1 59 ? -31.875 -4.961 -16.717 1.00 36.03 54 ILE C CA 1
ATOM 1494 C C . ILE C 1 59 ? -32.834 -4.716 -15.453 1.00 34.61 54 ILE C C 1
ATOM 1495 O O . ILE C 1 59 ? -32.831 -5.531 -14.522 1.00 32.74 54 ILE C O 1
ATOM 1500 N N . TYR C 1 60 ? -33.674 -3.711 -15.493 1.00 30.87 55 TYR C N 1
ATOM 1501 C CA . TYR C 1 60 ? -34.767 -3.610 -14.565 1.00 27.62 55 TYR C CA 1
ATOM 1502 C C . TYR C 1 60 ? -35.793 -4.752 -14.737 1.00 25.98 55 TYR C C 1
ATOM 1503 O O . TYR C 1 60 ? -36.199 -5.031 -15.815 1.00 24.26 55 TYR C O 1
ATOM 1512 N N . LYS C 1 61 ? -36.198 -5.443 -13.695 1.00 24.50 56 LYS C N 1
ATOM 1513 C CA . LYS C 1 61 ? -37.241 -6.448 -14.052 1.00 27.94 56 LYS C CA 1
ATOM 1514 C C . LYS C 1 61 ? -38.541 -5.953 -14.556 1.00 25.54 56 LYS C C 1
ATOM 1515 O O . LYS C 1 61 ? -39.296 -6.721 -15.228 1.00 26.90 56 LYS C O 1
ATOM 1521 N N . HIS C 1 62 ? -38.854 -4.685 -14.309 1.00 28.39 57 HIS C N 1
ATOM 1522 C CA . HIS C 1 62 ? -40.160 -4.025 -14.840 1.00 27.28 57 HIS C CA 1
ATOM 1523 C C . HIS C 1 62 ? -40.131 -4.007 -16.330 1.00 29.97 57 HIS C C 1
ATOM 1524 O O . HIS C 1 62 ? -41.185 -4.035 -17.033 1.00 30.63 57 HIS C O 1
ATOM 1531 N N . ALA C 1 63 ? -38.914 -4.207 -16.900 1.00 31.05 58 ALA C N 1
ATOM 1532 C CA . ALA C 1 63 ? -38.790 -4.111 -18.427 1.00 30.42 58 ALA C CA 1
ATOM 1533 C C . ALA C 1 63 ? -38.816 -5.525 -19.000 1.00 32.04 58 ALA C C 1
ATOM 1534 O O . ALA C 1 63 ? -38.884 -5.707 -20.205 1.00 34.98 58 ALA C O 1
ATOM 1536 N N . ILE C 1 64 ? -39.040 -6.506 -18.148 1.00 31.03 59 ILE C N 1
ATOM 1537 C CA . ILE C 1 64 ? -38.885 -7.927 -18.506 1.00 32.26 59 ILE C CA 1
ATOM 1538 C C . ILE C 1 64 ? -40.171 -8.579 -18.449 1.00 31.81 59 ILE C C 1
ATOM 1539 O O . ILE C 1 64 ? -41.047 -8.344 -17.573 1.00 29.33 59 ILE C O 1
ATOM 1544 N N . SER C 1 65 ? -40.376 -9.351 -19.485 1.00 31.64 60 SER C N 1
ATOM 1545 C CA . SER C 1 65 ? -41.500 -10.125 -19.597 1.00 33.88 60 SER C CA 1
ATOM 1546 C C . SER C 1 65 ? -41.281 -11.574 -19.130 1.00 36.74 60 SER C C 1
ATOM 1547 O O . SER C 1 65 ? -41.999 -12.045 -18.269 1.00 36.87 60 SER C O 1
ATOM 1550 N N . THR C 1 66 ? -40.355 -12.308 -19.780 1.00 38.32 61 THR C N 1
ATOM 1551 C CA . THR C 1 66 ? -40.204 -13.785 -19.583 1.00 41.21 61 THR C CA 1
ATOM 1552 C C . THR C 1 66 ? -38.731 -14.298 -19.568 1.00 42.01 61 THR C C 1
ATOM 1553 O O . THR C 1 66 ? -37.917 -13.786 -20.279 1.00 40.92 61 THR C O 1
ATOM 1557 N N . PHE C 1 67 ? -38.418 -15.199 -18.637 1.00 44.00 62 PHE C N 1
ATOM 1558 C CA . PHE C 1 67 ? -37.207 -16.066 -18.657 1.00 44.92 62 PHE C CA 1
ATOM 1559 C C . PHE C 1 67 ? -37.476 -17.420 -19.278 1.00 47.97 62 PHE C C 1
ATOM 1560 O O . PHE C 1 67 ? -38.389 -18.164 -18.864 1.00 47.89 62 PHE C O 1
ATOM 1568 N N . ALA C 1 68 ? -36.733 -17.679 -20.341 1.00 49.68 63 ALA C N 1
ATOM 1569 C CA . ALA C 1 68 ? -36.728 -18.994 -20.987 1.00 52.83 63 ALA C CA 1
ATOM 1570 C C . ALA C 1 68 ? -35.274 -19.424 -20.862 1.00 54.98 63 ALA C C 1
ATOM 1571 O O . ALA C 1 68 ? -34.406 -18.821 -21.575 1.00 54.95 63 ALA C O 1
ATOM 1573 N N . PRO C 1 69 ? -34.973 -20.349 -19.905 1.00 57.63 64 PRO C N 1
ATOM 1574 C CA . PRO C 1 69 ? -33.624 -20.864 -19.670 1.00 61.18 64 PRO C CA 1
ATOM 1575 C C . PRO C 1 69 ? -33.332 -22.008 -20.670 1.00 63.60 64 PRO C C 1
ATOM 1576 O O . PRO C 1 69 ? -34.212 -22.379 -21.479 1.00 63.13 64 PRO C O 1
ATOM 1580 N N . GLN C 1 70 ? -32.143 -22.600 -20.552 1.00 67.38 65 GLN C N 1
ATOM 1581 C CA . GLN C 1 70 ? -31.692 -23.669 -21.496 1.00 69.28 65 GLN C CA 1
ATOM 1582 C C . GLN C 1 70 ? -32.413 -25.018 -21.232 1.00 70.46 65 GLN C C 1
ATOM 1583 O O . GLN C 1 70 ? -33.375 -25.344 -21.939 1.00 69.28 65 GLN C O 1
ATOM 1589 N N . LYS C 1 71 ? -31.990 -25.806 -20.237 1.00 71.97 66 LYS C N 1
ATOM 1590 C CA . LYS C 1 71 ? -32.873 -26.911 -19.792 1.00 74.17 66 LYS C CA 1
ATOM 1591 C C . LYS C 1 71 ? -33.502 -26.515 -18.453 1.00 75.68 66 LYS C C 1
ATOM 1592 O O . LYS C 1 71 ? -33.152 -25.464 -17.863 1.00 75.94 66 LYS C O 1
ATOM 1598 N N . ASN C 1 72 ? -34.381 -27.391 -17.973 1.00 77.17 67 ASN C N 1
ATOM 1599 C CA . ASN C 1 72 ? -35.214 -27.161 -16.800 1.00 78.04 67 ASN C CA 1
ATOM 1600 C C . ASN C 1 72 ? -34.565 -27.278 -15.398 1.00 78.61 67 ASN C C 1
ATOM 1601 O O . ASN C 1 72 ? -33.973 -28.334 -15.057 1.00 78.97 67 ASN C O 1
ATOM 1606 N N . VAL C 1 73 ? -34.735 -26.233 -14.564 1.00 78.08 68 VAL C N 1
ATOM 1607 C CA . VAL C 1 73 ? -34.139 -26.249 -13.224 1.00 77.55 68 VAL C CA 1
ATOM 1608 C C . VAL C 1 73 ? -35.068 -26.896 -12.219 1.00 77.51 68 VAL C C 1
ATOM 1609 O O . VAL C 1 73 ? -36.180 -27.302 -12.561 1.00 78.19 68 VAL C O 1
ATOM 1613 N N . GLN C 1 74 ? -34.593 -26.999 -10.978 1.00 77.61 69 GLN C N 1
ATOM 1614 C CA . GLN C 1 74 ? -35.133 -27.939 -9.987 1.00 77.12 69 GLN C CA 1
ATOM 1615 C C . GLN C 1 74 ? -35.666 -27.092 -8.854 1.00 76.34 69 GLN C C 1
ATOM 1616 O O . GLN C 1 74 ? -34.896 -26.479 -8.103 1.00 77.11 69 GLN C O 1
ATOM 1622 N N . LEU C 1 75 ? -36.984 -27.033 -8.747 1.00 74.90 70 LEU C N 1
ATOM 1623 C CA . LEU C 1 75 ? -37.631 -26.073 -7.870 1.00 73.91 70 LEU C CA 1
ATOM 1624 C C . LEU C 1 75 ? -38.497 -26.763 -6.844 1.00 73.67 70 LEU C C 1
ATOM 1625 O O . LEU C 1 75 ? -38.946 -27.878 -7.183 1.00 73.48 70 LEU C O 1
#

Foldseek 3Di:
DCVVQVQVQQLVVQWWKWWQWQVRDTAIAGWPDDDPFWTFGDGPNDTDTGGPVGTDDIGTDDDGDD/DVVCQVQVQLQVVQWWKWWQWPVRDTWIAGFPDDDPFWTFGHTDPDTDTGGPVGTDDIDTPDDGDD/DPVVCVQVQQQVVFFWKWWQWPVRDIAIAGFPDADDFWTWGDGPNDTDTGGCVRTDDIDTHDDDDD

CATH classification: 2.30.30.100

Organism: Bacillus subtilis (strain 168) (NCBI:txid224308)

B-factor: mean 52.81, std 14.19, range [14.62, 85.42]

Secondary structure (DSSP, 8-state):
-HHHHHHHHHHHHT--EEEEETTS-EEEEEEEEE-SSEEEEESSS-EEEEEGGGEEEEEESS----/-HHHHHHHHHHHTT--EEEEETTS-EEEEEEEEE-SSEEEEEETTEEEEEEGGGEEEEEESS----/-HHHHHHHHHHHTT--EEEEETTS-EEEEEEEEE-SSEEEEEETTEEEEEEGGGEEEEEESS----

Solvent-accessible surface area: 10860 Å² total; per-residue (Å²): 134,114,82,56,66,42,1,57,54,0,89,134,126,74,18,133,0,14,0,76,14,109,81,47,128,74,14,130,3,42,0,83,13,39,25,128,137,0,0,10,0,60,24,160,66,74,16,21,0,0,4,45,79,1,21,67,69,41,38,33,140,166,146,36,164,105,121,23,10,61,76,0,0,47,38,1,89,118,111,72,16,103,0,17,0,59,13,39,76,36,117,106,19,106,4,24,1,90,5,43,25,130,141,0,0,9,0,65,8,179,78,74,18,13,0,0,4,19,60,0,0,5,4,0,11,5,114,161,56,7,166,83,123,27,12,63,79,0,0,60,51,0,86,141,98,66,14,131,1,21,0,52,28,57,118,33,128,81,22,137,5,28,2,81,16,59,83,136,156,14,0,55,0,41,26,173,73,128,104,57,112,15,109,14,120,34,0,4,4,0,3,3,99,169,76,14,151,68